Protein AF-0000000087538383 (afdb_homodimer)

Sequence (252 aa):
MSNVLNESAENYLETILILSQKLPVVRSVDIANELGFKKSSVSVAMKNLREKEHIKVDEQGFIHLTPSGLEIANMIYERHTLLSSWLIHLGVPADVAAADACKMEHVISTESFEAIKRHVYENKEVMSNVLNESAENYLETILILSQKLPVVRSVDIANELGFKKSSVSVAMKNLREKEHIKVDEQGFIHLTPSGLEIANMIYERHTLLSSWLIHLGVPADVAAADACKMEHVISTESFEAIKRHVYENKEV

InterPro domains:
  IPR001367 Iron dependent repressor, metal binding and dimerisation domain [PF02742] (66-120)
  IPR022687 DTXR-type, HTH domain [PF01325] (5-58)
  IPR022687 DTXR-type, HTH domain [PS50944] (1-66)
  IPR022689 Iron dependent repressor [SM00529] (27-126)
  IPR036388 Winged helix-like DNA-binding domain superfamily [G3DSA:1.10.10.10] (5-70)
  IPR036390 Winged helix DNA-binding domain superfamily [SSF46785] (5-65)
  IPR036421 Iron dependent repressor, metal binding and dimerisation domain superfamily [G3DSA:1.10.60.10] (71-125)
  IPR036421 Iron dependent repressor, metal binding and dimerisation domain superfamily [SSF47979] (66-120)
  IPR050536 MntR/IdeR Metal-Dependent Regulators [PTHR33238] (1-122)

Structure (mmCIF, N/CA/C/O backbone):
data_AF-0000000087538383-model_v1
#
loop_
_entity.id
_entity.type
_entity.pdbx_description
1 polymer 'Metal-dependent transcriptional regulator'
#
loop_
_atom_site.group_PDB
_atom_site.id
_atom_site.type_symbol
_atom_site.label_atom_id
_atom_site.label_alt_id
_atom_site.label_comp_id
_atom_site.label_asym_id
_atom_site.label_entity_id
_atom_site.label_seq_id
_atom_site.pdbx_PDB_ins_code
_atom_site.Cartn_x
_atom_site.Cartn_y
_atom_site.Cartn_z
_atom_site.occupancy
_atom_site.B_iso_or_equiv
_atom_site.auth_seq_id
_atom_site.auth_comp_id
_atom_site.auth_asym_id
_atom_site.auth_atom_id
_atom_site.pdbx_PDB_model_num
ATOM 1 N N . MET A 1 1 ? -7.355 -0.243 23.297 1 24.83 1 MET A N 1
ATOM 2 C CA . MET A 1 1 ? -7.262 -0.933 22.016 1 24.83 1 MET A CA 1
ATOM 3 C C . MET A 1 1 ? -6.688 -0.014 20.953 1 24.83 1 MET A C 1
ATOM 5 O O . MET A 1 1 ? -7.23 1.059 20.688 1 24.83 1 MET A O 1
ATOM 9 N N . SER A 1 2 ? -5.41 0.139 20.859 1 34.47 2 SER A N 1
ATOM 10 C CA . SER A 1 2 ? -4.695 1.106 20.031 1 34.47 2 SER A CA 1
ATOM 11 C C . SER A 1 2 ? -5.301 1.203 18.641 1 34.47 2 SER A C 1
ATOM 13 O O . SER A 1 2 ? -5.301 0.225 17.891 1 34.47 2 SER A O 1
ATOM 15 N N . ASN A 1 3 ? -6.477 1.818 18.469 1 43.03 3 ASN A N 1
ATOM 16 C CA . ASN A 1 3 ? -7.375 1.912 17.328 1 43.03 3 ASN A CA 1
ATOM 17 C C . ASN A 1 3 ? -6.629 2.334 16.062 1 43.03 3 ASN A C 1
ATOM 19 O O . ASN A 1 3 ? -6.176 3.475 15.953 1 43.03 3 ASN A O 1
ATOM 23 N N . VAL A 1 4 ? -5.883 1.41 15.484 1 55.94 4 VAL A N 1
ATOM 24 C CA . VAL A 1 4 ? -5.105 1.64 14.266 1 55.94 4 VAL A CA 1
ATOM 25 C C . VAL A 1 4 ? -5.984 2.299 13.211 1 55.94 4 VAL A C 1
ATOM 27 O O . VAL A 1 4 ? -7.07 1.804 12.898 1 55.94 4 VAL A O 1
ATOM 30 N N . LEU A 1 5 ? -5.781 3.592 13.031 1 73.06 5 LEU A N 1
ATOM 31 C CA . LEU A 1 5 ? -6.484 4.363 12.016 1 73.06 5 LEU A CA 1
ATOM 32 C C . LEU A 1 5 ? -6.305 3.732 10.641 1 73.06 5 LEU A C 1
ATOM 34 O O . LEU A 1 5 ? -5.234 3.205 10.328 1 73.06 5 LEU A O 1
ATOM 38 N N . ASN A 1 6 ? -7.395 3.676 9.969 1 83.88 6 ASN A N 1
ATOM 39 C CA . ASN A 1 6 ? -7.309 3.182 8.602 1 83.88 6 ASN A CA 1
ATOM 40 C C . ASN A 1 6 ? -6.57 4.164 7.695 1 83.88 6 ASN A C 1
ATOM 42 O O . ASN A 1 6 ? -6.301 5.297 8.094 1 83.88 6 ASN A O 1
ATOM 46 N N . GLU A 1 7 ? -6.258 3.686 6.574 1 90.88 7 GLU A N 1
ATOM 47 C CA . GLU A 1 7 ? -5.457 4.43 5.602 1 90.88 7 GLU A CA 1
ATOM 48 C C . GLU A 1 7 ? -6.113 5.762 5.258 1 90.88 7 GLU A C 1
ATOM 50 O O . GLU A 1 7 ? -5.43 6.785 5.156 1 90.88 7 GLU A O 1
ATOM 55 N N . SER A 1 8 ? -7.418 5.734 5.164 1 92.81 8 SER A N 1
ATOM 56 C CA . SER A 1 8 ? -8.141 6.949 4.801 1 92.81 8 SER A CA 1
ATOM 57 C C . SER A 1 8 ? -8.039 8.008 5.895 1 92.81 8 SER A C 1
ATOM 59 O O . SER A 1 8 ? -7.781 9.18 5.613 1 92.81 8 SER A O 1
ATOM 61 N N . ALA A 1 9 ? -8.258 7.605 7.113 1 95.75 9 ALA A N 1
ATOM 62 C CA . ALA A 1 9 ? -8.156 8.516 8.25 1 95.75 9 ALA A CA 1
ATOM 63 C C . ALA A 1 9 ? -6.762 9.133 8.336 1 95.75 9 ALA A C 1
ATOM 65 O O . ALA A 1 9 ? -6.617 10.328 8.578 1 95.75 9 ALA A O 1
ATOM 66 N N . GLU A 1 10 ? -5.789 8.273 8.109 1 96.38 10 GLU A N 1
ATOM 67 C CA . GLU A 1 10 ? -4.406 8.75 8.109 1 96.38 10 GLU A CA 1
ATOM 68 C C . GLU A 1 10 ? -4.18 9.789 7.023 1 96.38 10 GLU A C 1
ATOM 70 O O . GLU A 1 10 ? -3.504 10.797 7.25 1 96.38 10 GLU A O 1
ATOM 75 N N . ASN A 1 11 ? -4.734 9.547 5.91 1 95.69 11 ASN A N 1
ATOM 76 C CA . ASN A 1 11 ? -4.586 10.469 4.793 1 95.69 11 ASN A CA 1
ATOM 77 C C . ASN A 1 11 ? -5.219 11.828 5.094 1 95.69 11 ASN A C 1
ATOM 79 O O . ASN A 1 11 ? -4.664 12.867 4.742 1 95.69 11 ASN A O 1
ATOM 83 N N . TYR A 1 12 ? -6.355 11.812 5.73 1 97.69 12 TYR A N 1
ATOM 84 C CA . TYR A 1 12 ? -7.016 13.055 6.109 1 97.69 12 TYR A CA 1
ATOM 85 C C . TYR A 1 12 ? -6.172 13.844 7.102 1 97.69 12 TYR A C 1
ATOM 87 O O . TYR A 1 12 ? -6.004 15.062 6.961 1 97.69 12 TYR A O 1
ATOM 95 N N . LEU A 1 13 ? -5.691 13.188 8.086 1 98.31 13 LEU A N 1
ATOM 96 C CA . LEU A 1 13 ? -4.883 13.859 9.094 1 98.31 13 LEU A CA 1
ATOM 97 C C . LEU A 1 13 ? -3.617 14.445 8.484 1 98.31 13 LEU A C 1
ATOM 99 O O . LEU A 1 13 ? -3.234 15.57 8.797 1 98.31 13 LEU A O 1
ATOM 103 N N . GLU A 1 14 ? -3.031 13.664 7.656 1 97.94 14 GLU A N 1
ATOM 104 C CA . GLU A 1 14 ? -1.851 14.156 6.945 1 97.94 14 GLU A CA 1
ATOM 105 C C . GLU A 1 14 ? -2.178 15.398 6.121 1 97.94 14 GLU A C 1
ATOM 107 O O . GLU A 1 14 ? -1.404 16.359 6.098 1 97.94 14 GLU A O 1
ATOM 112 N N . THR A 1 15 ? -3.309 15.383 5.434 1 97.94 15 THR A N 1
ATOM 113 C CA . THR A 1 15 ? -3.736 16.5 4.594 1 97.94 15 THR A CA 1
ATOM 114 C C . THR A 1 15 ? -3.988 17.75 5.434 1 97.94 15 THR A C 1
ATOM 116 O O . THR A 1 15 ? -3.602 18.844 5.047 1 97.94 15 THR A O 1
ATOM 119 N N . ILE A 1 16 ? -4.621 17.547 6.516 1 98.5 16 ILE A N 1
ATOM 120 C CA . ILE A 1 16 ? -4.887 18.672 7.414 1 98.5 16 ILE A CA 1
ATOM 121 C C . ILE A 1 16 ? -3.568 19.281 7.875 1 98.5 16 ILE A C 1
ATOM 123 O O . ILE A 1 16 ? -3.426 20.516 7.906 1 98.5 16 ILE A O 1
ATOM 127 N N . LEU A 1 17 ? -2.578 18.469 8.227 1 98.5 17 LEU A N 1
ATOM 128 C CA . LEU A 1 17 ? -1.26 18.938 8.625 1 98.5 17 LEU A CA 1
ATOM 129 C C . LEU A 1 17 ? -0.619 19.766 7.516 1 98.5 17 LEU A C 1
ATOM 131 O O . LEU A 1 17 ? -0.138 20.875 7.758 1 98.5 17 LEU A O 1
ATOM 135 N N . ILE A 1 18 ? -0.638 19.25 6.324 1 97.56 18 ILE A N 1
ATOM 136 C CA . ILE A 1 18 ? -0.02 19.906 5.18 1 97.56 18 ILE A CA 1
ATOM 137 C C . ILE A 1 18 ? -0.701 21.25 4.934 1 97.56 18 ILE A C 1
ATOM 139 O O . ILE A 1 18 ? -0.031 22.266 4.766 1 97.56 18 ILE A O 1
ATOM 143 N N . LEU A 1 19 ? -2.018 21.297 4.93 1 98.25 19 LEU A N 1
ATOM 144 C CA . LEU A 1 19 ? -2.789 22.5 4.684 1 98.25 19 LEU A CA 1
ATOM 145 C C . LEU A 1 19 ? -2.561 23.531 5.793 1 98.25 19 LEU A C 1
ATOM 147 O O . LEU A 1 19 ? -2.525 24.734 5.535 1 98.25 19 LEU A O 1
ATOM 151 N N . SER A 1 20 ? -2.414 23.031 6.992 1 98.06 20 SER A N 1
ATOM 152 C CA . SER A 1 20 ? -2.211 23.922 8.133 1 98.06 20 SER A CA 1
ATOM 153 C C . SER A 1 20 ? -0.883 24.656 8.023 1 98.06 20 SER A C 1
ATOM 155 O O . SER A 1 20 ? -0.69 25.688 8.656 1 98.06 20 SER A O 1
ATOM 157 N N . GLN A 1 21 ? -0.014 24.109 7.234 1 96.62 21 GLN A N 1
ATOM 158 C CA . GLN A 1 21 ? 1.283 24.734 7.027 1 96.62 21 GLN A CA 1
ATOM 159 C C . GLN A 1 21 ? 1.215 25.781 5.91 1 96.62 21 GLN A C 1
ATOM 161 O O . GLN A 1 21 ? 2.076 26.656 5.816 1 96.62 21 GLN A O 1
ATOM 166 N N . LYS A 1 22 ? 0.217 25.703 5.121 1 96.56 22 LYS A N 1
ATOM 167 C CA . LYS A 1 22 ? 0.106 26.562 3.941 1 96.56 22 LYS A CA 1
ATOM 168 C C . LYS A 1 22 ? -0.969 27.625 4.133 1 96.56 22 LYS A C 1
ATOM 170 O O . LYS A 1 22 ? -0.933 28.688 3.488 1 96.56 22 LYS A O 1
ATOM 175 N N . LEU A 1 23 ? -1.949 27.359 4.961 1 97.44 23 LEU A N 1
ATOM 176 C CA . LEU A 1 23 ? -3.107 28.219 5.152 1 97.44 23 LEU A CA 1
ATOM 177 C C . LEU A 1 23 ? -3.217 28.672 6.602 1 97.44 23 LEU A C 1
ATOM 179 O O . LEU A 1 23 ? -2.846 27.938 7.516 1 97.44 23 LEU A O 1
ATOM 183 N N . PRO A 1 24 ? -3.725 29.859 6.785 1 97.06 24 PRO A N 1
ATOM 184 C CA . PRO A 1 24 ? -3.93 30.297 8.164 1 97.06 24 PRO A CA 1
ATOM 185 C C . PRO A 1 24 ? -5.012 29.5 8.891 1 97.06 24 PRO A C 1
ATOM 187 O O . PRO A 1 24 ? -4.98 29.375 10.117 1 97.06 24 PRO A O 1
ATOM 190 N N . VAL A 1 25 ? -5.961 29.031 8.102 1 97.31 25 VAL A N 1
ATOM 191 C CA . VAL A 1 25 ? -7.023 28.203 8.641 1 97.31 25 VAL A CA 1
ATOM 192 C C . VAL A 1 25 ? -7.344 27.062 7.668 1 97.31 25 VAL A C 1
ATOM 194 O O . VAL A 1 25 ? -7.109 27.203 6.461 1 97.31 25 VAL A O 1
ATOM 197 N N . VAL A 1 26 ? -7.789 25.953 8.289 1 98.56 26 VAL A N 1
ATOM 198 C CA . VAL A 1 26 ?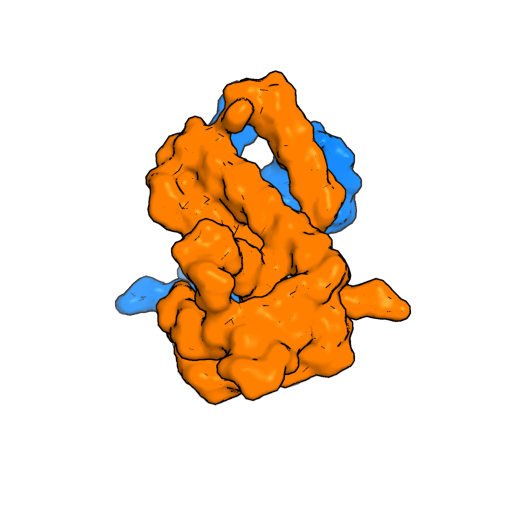 -8.156 24.812 7.461 1 98.56 26 VAL A CA 1
ATOM 199 C C . VAL A 1 26 ? -9.656 24.547 7.578 1 98.56 26 VAL A C 1
ATOM 201 O O . VAL A 1 26 ? -10.188 24.422 8.688 1 98.56 26 VAL A O 1
ATOM 204 N N . ARG A 1 27 ? -10.328 24.516 6.445 1 97.19 27 ARG A N 1
ATOM 205 C CA . ARG A 1 27 ? -11.758 24.219 6.383 1 97.19 27 ARG A CA 1
ATOM 206 C C . ARG A 1 27 ? -12.008 22.922 5.621 1 97.19 27 ARG A C 1
ATOM 208 O O . ARG A 1 27 ? -11.133 22.438 4.895 1 97.19 27 ARG A O 1
ATOM 215 N N . SER A 1 28 ? -13.18 22.359 5.793 1 97.25 28 SER A N 1
ATOM 216 C CA . SER A 1 28 ? -13.555 21.125 5.098 1 97.25 28 SER A CA 1
ATOM 217 C C . SER A 1 28 ? -13.398 21.281 3.588 1 97.25 28 SER A C 1
ATOM 219 O O . SER A 1 28 ? -12.977 20.344 2.908 1 97.25 28 SER A O 1
ATOM 221 N N . VAL A 1 29 ? -13.727 22.438 3.098 1 96.94 29 VAL A N 1
ATOM 222 C CA . VAL A 1 29 ? -13.664 22.688 1.661 1 96.94 29 VAL A CA 1
ATOM 223 C C . VAL A 1 29 ? -12.211 22.625 1.19 1 96.94 29 VAL A C 1
ATOM 225 O O . VAL A 1 29 ? -11.938 22.203 0.064 1 96.94 29 VAL A O 1
ATOM 228 N N . ASP A 1 30 ? -11.297 23.156 1.974 1 98 30 ASP A N 1
ATOM 229 C CA . ASP A 1 30 ? -9.883 23.078 1.642 1 98 30 ASP A CA 1
ATOM 230 C C . ASP A 1 30 ? -9.414 21.625 1.519 1 98 30 ASP A C 1
ATOM 232 O O . ASP A 1 30 ? -8.656 21.297 0.611 1 98 30 ASP A O 1
ATOM 236 N N . ILE A 1 31 ? -9.867 20.797 2.432 1 98.12 31 ILE A N 1
ATOM 237 C CA . ILE A 1 31 ? -9.516 19.391 2.457 1 98.12 31 ILE A CA 1
ATOM 238 C C . ILE A 1 31 ? -10.086 18.688 1.228 1 98.12 31 ILE A C 1
ATOM 240 O O . ILE A 1 31 ? -9.383 17.922 0.553 1 98.12 31 ILE A O 1
ATOM 244 N N . ALA A 1 32 ? -11.352 18.953 0.927 1 97.62 32 ALA A N 1
ATOM 245 C CA . ALA A 1 32 ? -12.016 18.359 -0.233 1 97.62 32 ALA A CA 1
ATOM 246 C C . ALA A 1 32 ? -11.266 18.703 -1.521 1 97.62 32 ALA A C 1
ATOM 248 O O . ALA A 1 32 ? -11.023 17.812 -2.35 1 97.62 32 ALA A O 1
ATOM 249 N N . ASN A 1 33 ? -10.852 19.953 -1.658 1 97.19 33 ASN A N 1
ATOM 250 C CA . ASN A 1 33 ? -10.125 20.406 -2.84 1 97.19 33 ASN A CA 1
ATOM 251 C C . ASN A 1 33 ? -8.758 19.734 -2.947 1 97.19 33 ASN A C 1
ATOM 253 O O . ASN A 1 33 ? -8.352 19.312 -4.031 1 97.19 33 ASN A O 1
ATOM 257 N N . GLU A 1 34 ? -8.094 19.641 -1.863 1 95.88 34 GLU A N 1
ATOM 258 C CA . GLU A 1 34 ? -6.742 19.078 -1.848 1 95.88 34 GLU A CA 1
ATOM 259 C C . GLU A 1 34 ? -6.762 17.594 -2.227 1 95.88 34 GLU A C 1
ATOM 261 O O . GLU A 1 34 ? -5.895 17.141 -2.971 1 95.88 34 GLU A O 1
ATOM 266 N N . LEU A 1 35 ? -7.723 16.891 -1.707 1 95 35 LEU A N 1
ATOM 267 C CA . LEU A 1 35 ? -7.777 15.445 -1.908 1 95 35 LEU A CA 1
ATOM 268 C C . LEU A 1 35 ? -8.57 15.102 -3.166 1 95 35 LEU A C 1
ATOM 270 O O . LEU A 1 35 ? -8.484 13.977 -3.668 1 95 35 LEU A O 1
ATOM 274 N N . GLY A 1 36 ? -9.328 15.984 -3.648 1 96 36 GLY A N 1
ATOM 275 C CA . GLY A 1 36 ? -10.219 15.727 -4.773 1 96 36 GLY A CA 1
ATOM 276 C C . GLY A 1 36 ? -11.414 14.875 -4.406 1 96 36 GLY A C 1
ATOM 277 O O . GLY A 1 36 ? -11.867 14.047 -5.199 1 96 36 GLY A O 1
ATOM 278 N N . PHE A 1 37 ? -11.828 14.961 -3.164 1 96 37 PHE A N 1
ATOM 279 C CA . PHE A 1 37 ? -12.977 14.203 -2.67 1 96 37 PHE A CA 1
ATOM 280 C C . PHE A 1 37 ? -14.227 15.07 -2.639 1 96 37 PHE A C 1
ATOM 282 O O . PHE A 1 37 ? -14.141 16.297 -2.65 1 96 37 PHE A O 1
ATOM 289 N N . LYS A 1 38 ? -15.359 14.375 -2.553 1 95.81 38 LYS A N 1
ATOM 290 C CA . LYS A 1 38 ? -16.641 15.07 -2.396 1 95.81 38 LYS A CA 1
ATOM 291 C C . LYS A 1 38 ? -16.781 15.633 -0.983 1 95.81 38 LYS A C 1
ATOM 293 O O . LYS A 1 38 ? -16.328 15.008 -0.016 1 95.81 38 LYS A O 1
ATOM 298 N N . LYS A 1 39 ? -17.484 16.734 -0.928 1 95.12 39 LYS A N 1
ATOM 299 C CA . LYS A 1 39 ? -17.703 17.406 0.357 1 95.12 39 LYS A CA 1
ATOM 300 C C . LYS A 1 39 ? -18.422 16.469 1.338 1 95.12 39 LYS A C 1
ATOM 302 O O . LYS A 1 39 ? -18.125 16.484 2.537 1 95.12 39 LYS A O 1
ATOM 307 N N . SER A 1 40 ? -19.281 15.695 0.807 1 96.56 40 SER A N 1
ATOM 308 C CA . SER A 1 40 ? -20.016 14.773 1.662 1 96.56 40 SER A CA 1
ATOM 309 C C . SER A 1 40 ? -19.094 13.742 2.301 1 96.56 40 SER A C 1
ATOM 311 O O . SER A 1 40 ? -19.234 13.422 3.484 1 96.56 40 SER A O 1
ATOM 313 N N . SER A 1 41 ? -18.141 13.219 1.531 1 95.56 41 SER A N 1
ATOM 314 C CA . SER A 1 41 ? -17.172 12.242 2.041 1 95.56 41 SER A CA 1
ATOM 315 C C . SER A 1 41 ? -16.266 12.867 3.104 1 95.56 41 SER A C 1
ATOM 317 O O . SER A 1 41 ? -16 12.242 4.133 1 95.56 41 SER A O 1
ATOM 319 N N . VAL A 1 42 ? -15.891 14.047 2.812 1 97.19 42 VAL A N 1
ATOM 320 C CA . VAL A 1 42 ? -15.016 14.742 3.75 1 97.19 42 VAL A CA 1
ATOM 321 C C . VAL A 1 42 ? -15.773 15.023 5.047 1 97.19 42 VAL A C 1
ATOM 323 O O . VAL A 1 42 ? -15.227 14.859 6.141 1 97.19 42 VAL A O 1
ATOM 326 N N . SER A 1 43 ? -17.031 15.438 4.934 1 96.31 43 SER A N 1
ATOM 327 C CA . SER A 1 43 ? -17.844 15.719 6.117 1 96.31 43 SER A CA 1
ATOM 328 C C . SER A 1 43 ? -17.953 14.5 7.02 1 96.31 43 SER A C 1
ATOM 330 O O . SER A 1 43 ? -17.828 14.609 8.242 1 96.31 43 SER A O 1
ATOM 332 N N . VAL A 1 44 ? -18.219 13.398 6.461 1 96.81 44 VAL A N 1
ATOM 333 C CA . VAL A 1 44 ? -18.328 12.148 7.211 1 96.81 44 VAL A CA 1
ATOM 334 C C . VAL A 1 44 ? -17 11.828 7.887 1 96.81 44 VAL A C 1
ATOM 336 O O . VAL A 1 44 ? -16.969 11.445 9.055 1 96.81 44 VAL A O 1
ATOM 339 N N . ALA A 1 45 ? -15.969 12.023 7.152 1 97.19 45 ALA A N 1
ATOM 340 C CA . ALA A 1 45 ? -14.633 11.742 7.684 1 97.19 45 ALA A CA 1
ATOM 341 C C . ALA A 1 45 ? -14.297 12.68 8.836 1 97.19 45 ALA A C 1
ATOM 343 O O . ALA A 1 45 ? -13.727 12.258 9.844 1 97.19 45 ALA A O 1
ATOM 344 N N . MET A 1 46 ? -14.641 13.93 8.703 1 97.69 46 MET A N 1
ATOM 345 C CA . MET A 1 46 ? -14.383 14.898 9.766 1 97.69 46 MET A CA 1
ATOM 346 C C . MET A 1 46 ? -15.164 14.547 11.031 1 97.69 46 MET A C 1
ATOM 348 O O . MET A 1 46 ? -14.633 14.664 12.133 1 97.69 46 MET A O 1
ATOM 352 N N . LYS A 1 47 ? -16.344 14.141 10.812 1 97.25 47 LYS A N 1
ATOM 353 C CA . LYS A 1 47 ? -17.156 13.719 11.953 1 97.25 47 LYS A CA 1
ATOM 354 C C . LYS A 1 47 ? -16.5 12.555 12.688 1 97.25 47 LYS A C 1
ATOM 356 O O . LYS A 1 47 ? -16.406 12.562 13.914 1 97.25 47 LYS A O 1
ATOM 361 N N . ASN A 1 48 ? -16.078 11.602 11.977 1 97.5 48 ASN A N 1
ATOM 362 C CA . ASN A 1 48 ? -15.43 10.43 12.555 1 97.5 48 ASN A CA 1
ATOM 363 C C . ASN A 1 48 ? -14.148 10.797 13.297 1 97.5 48 ASN A C 1
ATOM 365 O O . ASN A 1 48 ? -13.906 10.312 14.406 1 97.5 48 ASN A O 1
ATOM 369 N N . LEU A 1 49 ? -13.352 11.617 12.68 1 98.06 49 LEU A N 1
ATOM 370 C CA . LEU A 1 49 ? -12.086 12.031 13.289 1 98.06 49 LEU A CA 1
ATOM 371 C C . LEU A 1 49 ? -12.336 12.844 14.555 1 98.06 49 LEU A C 1
ATOM 373 O O . LEU A 1 49 ? -11.57 12.75 15.516 1 98.06 49 LEU A O 1
ATOM 377 N N . ARG A 1 50 ? -13.367 13.648 14.5 1 97.75 50 ARG A N 1
ATOM 378 C CA . ARG A 1 50 ? -13.734 14.422 15.68 1 97.75 50 ARG A CA 1
ATOM 379 C C . ARG A 1 50 ? -14.195 13.508 16.812 1 97.75 50 ARG A C 1
ATOM 381 O O . ARG A 1 50 ? -13.812 13.711 17.969 1 97.75 50 ARG A O 1
ATOM 388 N N . GLU A 1 51 ? -14.984 12.5 16.5 1 97.19 51 GLU A N 1
ATOM 389 C CA . GLU A 1 51 ? -15.484 11.555 17.484 1 97.19 51 GLU A CA 1
ATOM 390 C C . GLU A 1 51 ? -14.344 10.758 18.125 1 97.19 51 GLU A C 1
ATOM 392 O O . GLU A 1 51 ? -14.406 10.406 19.297 1 97.19 51 GLU A O 1
ATOM 397 N N . LYS A 1 52 ? -13.328 10.57 17.359 1 97 52 LYS A N 1
ATOM 398 C CA . LYS A 1 52 ? -12.164 9.844 17.859 1 97 52 LYS A CA 1
ATOM 399 C C . LYS A 1 52 ? -11.156 10.781 18.516 1 97 52 LYS A C 1
ATOM 401 O O . LYS A 1 52 ? -10.078 10.359 18.922 1 97 52 LYS A O 1
ATOM 406 N N . GLU A 1 53 ? -11.469 12.047 18.469 1 97.81 53 GLU A N 1
ATOM 407 C CA . GLU A 1 53 ? -10.711 13.094 19.156 1 97.81 53 GLU A CA 1
ATOM 408 C C . GLU A 1 53 ? -9.352 13.305 18.5 1 97.81 53 GLU A C 1
ATOM 410 O O . GLU A 1 53 ? -8.367 13.594 19.188 1 97.81 53 GLU A O 1
ATOM 415 N N . HIS A 1 54 ? -9.289 13.094 17.172 1 98.44 54 HIS A N 1
ATOM 416 C CA . HIS A 1 54 ? -8.055 13.359 16.453 1 98.44 54 HIS A CA 1
ATOM 417 C C . HIS A 1 54 ? -8.055 14.758 15.844 1 98.44 54 HIS A C 1
ATOM 419 O O . HIS A 1 54 ? -7.004 15.258 15.438 1 98.44 54 HIS A O 1
ATOM 425 N N . ILE A 1 55 ? -9.266 15.328 15.805 1 98.69 55 ILE A N 1
ATOM 426 C CA . ILE A 1 55 ? -9.391 16.719 15.375 1 98.69 55 ILE A CA 1
ATOM 427 C C . ILE A 1 55 ? -10.43 17.422 16.234 1 98.69 55 ILE A C 1
ATOM 429 O O . ILE A 1 55 ? -11.203 16.781 16.953 1 98.69 55 ILE A O 1
ATOM 433 N N . LYS A 1 56 ? -10.375 18.719 16.234 1 98.44 56 LYS A N 1
ATOM 434 C CA . LYS A 1 56 ? -11.406 19.609 16.75 1 98.44 56 LYS A CA 1
ATOM 435 C C . LYS A 1 56 ? -11.883 20.578 15.68 1 98.44 56 LYS A C 1
ATOM 437 O O . LYS A 1 56 ? -11.094 20.984 14.82 1 98.44 56 LYS A O 1
ATOM 442 N N . VAL A 1 57 ? -13.109 20.859 15.758 1 97.62 57 VAL A N 1
ATOM 443 C CA . VAL A 1 57 ? -13.695 21.875 14.891 1 97.62 57 VAL A CA 1
ATOM 444 C C . VAL A 1 57 ? -14.258 23.016 15.734 1 97.62 57 VAL A C 1
ATOM 446 O O . VAL A 1 57 ? -15.102 22.797 16.609 1 97.62 57 VAL A O 1
ATOM 449 N N . ASP A 1 58 ? -13.773 24.188 15.508 1 96.69 58 ASP A N 1
ATOM 450 C CA . ASP A 1 58 ? -14.219 25.281 16.359 1 96.69 58 ASP A CA 1
ATOM 451 C C . ASP A 1 58 ? -15.531 25.875 15.852 1 96.69 58 ASP A C 1
ATOM 453 O O . ASP A 1 58 ? -16.141 25.344 14.922 1 96.69 58 ASP A O 1
ATOM 457 N N . GLU A 1 59 ? -15.977 26.938 16.5 1 96.44 59 GLU A N 1
ATOM 458 C CA . GLU A 1 59 ? -17.297 27.5 16.25 1 96.44 59 GLU A CA 1
ATOM 459 C C . GLU A 1 59 ? -17.375 28.078 14.844 1 96.44 59 GLU A C 1
ATOM 461 O O . GLU A 1 59 ? -18.469 28.188 14.281 1 96.44 59 GLU A O 1
ATOM 466 N N . GLN A 1 60 ? -16.234 28.375 14.25 1 96.94 60 GLN A N 1
ATOM 467 C CA . GLN A 1 60 ? -16.188 28.953 12.914 1 96.94 60 GLN A CA 1
ATOM 468 C C . GLN A 1 60 ? -16.047 27.875 11.852 1 96.94 60 GLN A C 1
ATOM 470 O O . GLN A 1 60 ? -16.047 28.172 10.648 1 96.94 60 GLN A O 1
ATOM 475 N N . GLY A 1 61 ? -15.859 26.688 12.266 1 96.06 61 GLY A N 1
ATOM 476 C CA . GLY A 1 61 ? -15.727 25.578 11.328 1 96.06 61 GLY A CA 1
ATOM 477 C C . GLY A 1 61 ? -14.289 25.281 10.961 1 96.06 61 GLY A C 1
ATOM 478 O O . GLY A 1 61 ? -14.023 24.516 10.031 1 96.06 61 GLY A O 1
ATOM 479 N N . PHE A 1 62 ? -13.438 25.922 11.664 1 98.06 62 PHE A N 1
ATOM 480 C CA . PHE A 1 62 ? -12.023 25.688 11.398 1 98.06 62 PHE A CA 1
ATOM 481 C C . PHE A 1 62 ? -11.578 24.359 12.031 1 98.06 62 PHE A C 1
ATOM 483 O O . PHE A 1 62 ? -11.977 24.047 13.148 1 98.06 62 PHE A O 1
ATOM 490 N N . ILE A 1 63 ? -10.805 23.641 11.281 1 98.62 63 ILE A N 1
ATOM 491 C CA . ILE A 1 63 ? -10.383 22.297 11.695 1 98.62 63 ILE A CA 1
ATOM 492 C C . ILE A 1 63 ? -8.953 22.359 12.242 1 98.62 63 ILE A C 1
ATOM 494 O O . ILE A 1 63 ? -8.062 22.922 11.609 1 98.62 63 ILE A O 1
ATOM 498 N N . HIS A 1 64 ? -8.789 21.766 13.414 1 98.38 64 HIS A N 1
ATOM 499 C CA . HIS A 1 64 ? -7.488 21.734 14.07 1 98.38 64 HIS A CA 1
ATOM 500 C C . HIS A 1 64 ? -7.121 20.297 14.469 1 98.38 64 HIS A C 1
ATOM 502 O O . HIS A 1 64 ? -7.98 19.531 14.906 1 98.38 64 HIS A O 1
ATOM 508 N N . LEU A 1 65 ? -5.848 20 14.289 1 98.62 65 LEU A N 1
ATOM 509 C CA . LEU A 1 65 ? -5.363 18.719 14.805 1 98.62 65 LEU A CA 1
ATOM 510 C C . LEU A 1 65 ? -5.215 18.766 16.328 1 98.62 65 LEU A C 1
ATOM 512 O O . LEU A 1 65 ? -4.707 19.75 16.875 1 98.62 65 LEU A O 1
ATOM 516 N N . THR A 1 66 ? -5.766 17.734 17 1 98.56 66 THR A N 1
ATOM 517 C CA . THR A 1 66 ? -5.438 17.547 18.406 1 98.56 66 THR A CA 1
ATOM 518 C C . THR A 1 66 ? -4.027 16.984 18.562 1 98.56 66 THR A C 1
ATOM 520 O O . THR A 1 66 ? -3.379 16.625 17.578 1 98.56 66 THR A O 1
ATOM 523 N N . PRO A 1 67 ? -3.537 16.922 19.797 1 98.31 67 PRO A N 1
ATOM 524 C CA . PRO A 1 67 ? -2.215 16.312 19.984 1 98.31 67 PRO A CA 1
ATOM 525 C C . PRO A 1 67 ? -2.129 14.906 19.422 1 98.31 67 PRO A C 1
ATOM 527 O O . PRO A 1 67 ? -1.133 14.547 18.781 1 98.31 67 PRO A O 1
ATOM 530 N N . SER A 1 68 ? -3.17 14.141 19.609 1 97.69 68 SER A N 1
ATOM 531 C CA . SER A 1 68 ? -3.18 12.781 19.062 1 97.69 68 SER A CA 1
ATOM 532 C C . SER A 1 68 ? -3.23 12.789 17.547 1 97.69 68 SER A C 1
ATOM 534 O O . SER A 1 68 ? -2.541 12.008 16.891 1 97.69 68 SER A O 1
ATOM 536 N N . GLY A 1 69 ? -4.047 13.695 16.922 1 98 69 GLY A N 1
ATOM 537 C CA . GLY A 1 69 ? -4.086 13.844 15.477 1 98 69 GLY A CA 1
ATOM 538 C C . GLY A 1 69 ? -2.762 14.297 14.891 1 98 69 GLY A C 1
ATOM 539 O O . GLY A 1 69 ? -2.355 13.82 13.828 1 98 69 GLY A O 1
ATOM 540 N N . LEU A 1 70 ? -2.164 15.172 15.625 1 98.12 70 LEU A N 1
ATOM 541 C CA . LEU A 1 70 ? -0.881 15.711 15.195 1 98.12 70 LEU A CA 1
ATOM 542 C C . LEU A 1 70 ? 0.193 14.633 15.188 1 98.12 70 LEU A C 1
ATOM 544 O O . LEU A 1 70 ? 1.022 14.578 14.281 1 98.12 70 LEU A O 1
ATOM 548 N N . GLU A 1 71 ? 0.18 13.859 16.156 1 97.5 71 GLU A N 1
ATOM 549 C CA . GLU A 1 71 ? 1.143 12.766 16.234 1 97.5 71 GLU A CA 1
ATOM 550 C C . GLU A 1 71 ? 1.025 11.828 15.039 1 97.5 71 GLU A C 1
ATOM 552 O O . GLU A 1 71 ? 2.029 11.492 14.406 1 97.5 71 GLU A O 1
ATOM 557 N N . ILE A 1 72 ? -0.145 11.43 14.719 1 96.94 72 ILE A N 1
ATOM 558 C CA . ILE A 1 72 ? -0.386 10.523 13.602 1 96.94 72 ILE A CA 1
ATOM 559 C C . ILE A 1 72 ? -0.035 11.219 12.289 1 96.94 72 ILE A C 1
ATOM 561 O O . ILE A 1 72 ? 0.644 10.641 11.438 1 96.94 72 ILE A O 1
ATOM 565 N N . ALA A 1 73 ? -0.479 12.43 12.133 1 97.94 73 ALA A N 1
ATOM 566 C CA . ALA A 1 73 ? -0.22 13.188 10.914 1 97.94 73 ALA A CA 1
ATOM 567 C C . ALA A 1 73 ? 1.278 13.344 10.672 1 97.94 73 ALA A C 1
ATOM 569 O O . ALA A 1 73 ? 1.755 13.172 9.547 1 97.94 73 ALA A O 1
ATOM 570 N N . ASN A 1 74 ? 2.021 13.656 11.75 1 97.75 74 ASN A N 1
ATOM 571 C CA . ASN A 1 74 ? 3.467 13.82 11.641 1 97.75 74 ASN A CA 1
ATOM 572 C C . ASN A 1 74 ? 4.152 12.516 11.242 1 97.75 74 ASN A C 1
ATOM 574 O O . ASN A 1 74 ? 5.098 12.516 10.453 1 97.75 74 ASN A O 1
ATOM 578 N N . MET A 1 75 ? 3.693 11.453 11.844 1 96.75 75 MET A N 1
ATOM 579 C CA . MET A 1 75 ? 4.254 10.141 11.523 1 96.75 75 MET A CA 1
ATOM 580 C C . MET A 1 75 ? 4.078 9.82 10.047 1 96.75 75 MET A C 1
ATOM 582 O O . MET A 1 75 ? 5.039 9.445 9.367 1 96.75 75 MET A O 1
ATOM 586 N N . ILE A 1 76 ? 2.906 10 9.555 1 97.44 76 ILE A N 1
ATOM 587 C CA . ILE A 1 76 ? 2.617 9.68 8.156 1 97.44 76 ILE A CA 1
ATOM 588 C C . ILE A 1 76 ? 3.375 10.641 7.246 1 97.44 76 ILE A C 1
ATOM 590 O O . ILE A 1 76 ? 3.896 10.227 6.203 1 97.44 76 ILE A O 1
ATOM 594 N N . TYR A 1 77 ? 3.416 11.891 7.617 1 97.44 77 TYR A N 1
ATOM 595 C CA . TYR A 1 77 ? 4.113 12.891 6.82 1 97.44 77 TYR A CA 1
ATOM 596 C C . TYR A 1 77 ? 5.602 12.578 6.73 1 97.44 77 TYR A C 1
ATOM 598 O O . TYR A 1 77 ? 6.211 12.734 5.672 1 97.44 77 TYR A O 1
ATOM 606 N N . GLU A 1 78 ? 6.188 12.203 7.793 1 97.31 78 GLU A N 1
ATOM 607 C CA . GLU A 1 78 ? 7.59 11.805 7.793 1 97.31 78 GLU A CA 1
ATOM 608 C C . GLU A 1 78 ? 7.832 10.633 6.84 1 97.31 78 GLU A C 1
ATOM 610 O O . GLU A 1 78 ? 8.789 10.641 6.066 1 97.31 78 GLU A O 1
ATOM 615 N N . ARG A 1 79 ? 7.004 9.648 6.961 1 97.44 79 ARG A N 1
ATOM 616 C CA . ARG A 1 79 ? 7.113 8.484 6.086 1 97.44 79 ARG A CA 1
ATOM 617 C C . ARG A 1 79 ? 7.016 8.898 4.617 1 97.44 79 ARG A C 1
ATOM 619 O O . ARG A 1 79 ? 7.832 8.477 3.795 1 97.44 79 ARG A O 1
ATOM 626 N N . HIS A 1 80 ? 6.062 9.727 4.355 1 97.69 80 HIS A N 1
ATOM 627 C CA . HIS A 1 80 ? 5.836 10.203 2.994 1 97.69 80 HIS A CA 1
ATOM 628 C C . HIS A 1 80 ? 7.059 10.93 2.455 1 97.69 80 HIS A C 1
ATOM 630 O O . HIS A 1 80 ? 7.504 10.664 1.337 1 97.69 80 HIS A O 1
ATOM 636 N N . THR A 1 81 ? 7.566 11.82 3.254 1 97.31 81 THR A N 1
ATOM 637 C CA . THR A 1 81 ? 8.664 12.672 2.814 1 97.31 81 THR A CA 1
ATOM 638 C C . THR A 1 81 ? 9.938 11.852 2.633 1 97.31 81 THR A C 1
ATOM 640 O O . THR A 1 81 ? 10.656 12.023 1.644 1 97.31 81 THR A O 1
ATOM 643 N N . LEU A 1 82 ? 10.234 10.969 3.525 1 97.88 82 LEU A N 1
ATOM 644 C CA . LEU A 1 82 ? 11.438 10.156 3.424 1 97.88 82 LEU A CA 1
ATOM 645 C C . LEU A 1 82 ? 11.367 9.219 2.223 1 97.88 82 LEU A C 1
ATOM 647 O O . LEU A 1 82 ? 12.32 9.133 1.441 1 97.88 82 LEU A O 1
ATOM 651 N N . LEU A 1 83 ? 10.25 8.547 2.072 1 97.94 83 LEU A N 1
ATOM 652 C CA . LEU A 1 83 ? 10.102 7.586 0.983 1 97.94 83 LEU A CA 1
ATOM 653 C C . LEU A 1 83 ? 10.133 8.289 -0.37 1 97.94 83 LEU A C 1
ATOM 655 O O . LEU A 1 83 ? 10.758 7.793 -1.314 1 97.94 83 LEU A O 1
ATOM 659 N N . SER A 1 84 ? 9.469 9.453 -0.422 1 98.06 84 SER A N 1
ATOM 660 C CA . SER A 1 84 ? 9.492 10.227 -1.66 1 98.06 84 SER A CA 1
ATOM 661 C C . SER A 1 84 ? 10.906 10.656 -2.02 1 98.06 84 SER A C 1
ATOM 663 O O . SER A 1 84 ? 11.352 10.469 -3.154 1 98.06 84 SER A O 1
ATOM 665 N N . SER A 1 85 ? 11.57 11.219 -1.085 1 97.88 85 SER A N 1
ATOM 666 C CA . SER A 1 85 ? 12.938 11.688 -1.313 1 97.88 85 SER A CA 1
ATOM 667 C C . SER A 1 85 ? 13.859 10.531 -1.703 1 97.88 85 SER A C 1
ATOM 669 O O . SER A 1 85 ? 14.719 10.688 -2.566 1 97.88 85 SER A O 1
ATOM 671 N N . TRP A 1 86 ? 13.672 9.43 -1.099 1 97.75 86 TRP A N 1
ATOM 672 C CA . TRP A 1 86 ? 14.492 8.266 -1.389 1 97.75 86 TRP A CA 1
ATOM 673 C C . TRP A 1 86 ? 14.25 7.762 -2.809 1 97.75 86 TRP A C 1
ATOM 675 O O . TRP A 1 86 ? 15.195 7.473 -3.545 1 97.75 86 TRP A O 1
ATOM 685 N N . LEU A 1 87 ? 12.977 7.672 -3.172 1 98 87 LEU A N 1
ATOM 686 C CA . LEU A 1 87 ? 12.641 7.227 -4.52 1 98 87 LEU A CA 1
ATOM 687 C C . LEU A 1 87 ? 13.203 8.188 -5.566 1 98 87 LEU A C 1
ATOM 689 O O . LEU A 1 87 ? 13.672 7.758 -6.621 1 98 87 LEU A O 1
ATOM 693 N N . ILE A 1 88 ? 13.148 9.469 -5.266 1 98.06 88 ILE A N 1
ATOM 694 C CA . ILE A 1 88 ? 13.734 10.461 -6.16 1 98.06 88 ILE A CA 1
ATOM 695 C C . ILE A 1 88 ? 15.242 10.227 -6.266 1 98.06 88 ILE A C 1
ATOM 697 O O . ILE A 1 88 ? 15.805 10.258 -7.363 1 98.06 88 ILE A O 1
ATOM 701 N N . HIS A 1 89 ? 15.836 9.992 -5.18 1 97.31 89 HIS A N 1
ATOM 702 C CA . HIS A 1 89 ? 17.266 9.711 -5.148 1 97.31 89 HIS A CA 1
ATOM 703 C C . HIS A 1 89 ? 17.609 8.492 -6.004 1 97.31 89 HIS A C 1
ATOM 705 O O . HIS A 1 89 ? 18.672 8.445 -6.629 1 97.31 89 HIS A O 1
ATOM 711 N N . LEU A 1 90 ? 16.703 7.547 -6.039 1 96.88 90 LEU A N 1
ATOM 712 C CA . LEU A 1 90 ? 16.906 6.32 -6.801 1 96.88 90 LEU A CA 1
ATOM 713 C C . LEU A 1 90 ? 16.656 6.551 -8.289 1 96.88 90 LEU A C 1
ATOM 715 O O . LEU A 1 90 ? 16.844 5.645 -9.102 1 96.88 90 LEU A O 1
ATOM 719 N N . GLY A 1 91 ? 16.141 7.703 -8.609 1 97.31 91 GLY A N 1
ATOM 720 C CA . GLY A 1 91 ? 15.992 8.047 -10.008 1 97.31 91 GLY A CA 1
ATOM 721 C C . GLY A 1 91 ? 14.539 8.078 -10.461 1 97.31 91 GLY A C 1
ATOM 722 O O . GLY A 1 91 ? 14.258 8.195 -11.648 1 97.31 91 GLY A O 1
ATOM 723 N N . VAL A 1 92 ? 13.641 8 -9.57 1 98.31 92 VAL A N 1
ATOM 724 C CA . VAL A 1 92 ? 12.227 8.055 -9.891 1 98.31 92 VAL A CA 1
ATOM 725 C C . VAL A 1 92 ? 11.781 9.508 -10.062 1 98.31 92 VAL A C 1
ATOM 727 O O . VAL A 1 92 ? 12.148 10.367 -9.258 1 98.31 92 VAL A O 1
ATOM 730 N N . PRO A 1 93 ? 11.016 9.758 -11.117 1 98.38 93 PRO A N 1
ATOM 731 C CA . PRO A 1 93 ? 10.492 11.117 -11.258 1 98.38 93 PRO A CA 1
ATOM 732 C C . PRO A 1 93 ? 9.719 11.586 -10.023 1 98.38 93 PRO A C 1
ATOM 734 O O . PRO A 1 93 ? 8.984 10.797 -9.414 1 98.38 93 PRO A O 1
ATOM 737 N N . ALA A 1 94 ? 9.836 12.875 -9.719 1 97.75 94 ALA A N 1
ATOM 738 C CA . ALA A 1 94 ? 9.336 13.438 -8.469 1 97.75 94 ALA A CA 1
ATOM 739 C C . ALA A 1 94 ? 7.84 13.172 -8.312 1 97.75 94 ALA A C 1
ATOM 741 O O . ALA A 1 94 ? 7.375 12.828 -7.219 1 97.75 94 ALA A O 1
ATOM 742 N N . ASP A 1 95 ? 7.09 13.312 -9.391 1 97.38 95 ASP A N 1
ATOM 743 C CA . ASP A 1 95 ? 5.645 13.133 -9.312 1 97.38 95 ASP A CA 1
ATOM 744 C C . ASP A 1 95 ? 5.285 11.672 -9.047 1 97.38 95 ASP A C 1
ATOM 746 O O . ASP A 1 95 ? 4.418 11.383 -8.219 1 97.38 95 ASP A O 1
ATOM 750 N N . VAL A 1 96 ? 5.984 10.758 -9.68 1 97.56 96 VAL A N 1
ATOM 751 C CA . VAL A 1 96 ? 5.781 9.328 -9.484 1 97.56 96 VAL A CA 1
ATOM 752 C C . VAL A 1 96 ? 6.234 8.93 -8.078 1 97.56 96 VAL A C 1
ATOM 754 O O . VAL A 1 96 ? 5.543 8.18 -7.387 1 97.56 96 VAL A O 1
ATOM 757 N N . ALA A 1 97 ? 7.359 9.461 -7.68 1 97.88 97 ALA A N 1
ATOM 758 C CA . ALA A 1 97 ? 7.906 9.172 -6.359 1 97.88 97 ALA A CA 1
ATOM 759 C C . ALA A 1 97 ? 6.93 9.594 -5.258 1 97.88 97 ALA A C 1
ATOM 761 O O . ALA A 1 97 ? 6.676 8.828 -4.324 1 97.88 97 ALA A O 1
ATOM 762 N N . ALA A 1 98 ? 6.422 10.773 -5.398 1 96.25 98 ALA A N 1
ATOM 763 C CA . ALA A 1 98 ? 5.484 11.281 -4.402 1 96.25 98 ALA A CA 1
ATOM 764 C C . ALA A 1 98 ? 4.211 10.445 -4.367 1 96.25 98 ALA A C 1
ATOM 766 O O . ALA A 1 98 ? 3.697 10.133 -3.289 1 96.25 98 ALA A O 1
ATOM 767 N N . ALA A 1 99 ? 3.729 10.102 -5.508 1 95.69 99 ALA A N 1
ATOM 768 C CA . ALA A 1 99 ? 2.506 9.305 -5.59 1 95.69 99 ALA A CA 1
ATOM 769 C C . ALA A 1 99 ? 2.715 7.922 -4.988 1 95.69 99 ALA A C 1
ATOM 771 O O . ALA A 1 99 ? 1.862 7.426 -4.246 1 95.69 99 ALA A O 1
ATOM 772 N N . ASP A 1 100 ? 3.832 7.309 -5.309 1 97.06 100 ASP A N 1
ATOM 773 C CA . ASP A 1 100 ? 4.137 5.98 -4.785 1 97.06 100 ASP A CA 1
ATOM 774 C C . ASP A 1 100 ? 4.395 6.031 -3.281 1 97.06 100 ASP A C 1
ATOM 776 O O . ASP A 1 100 ? 3.965 5.145 -2.541 1 97.06 100 ASP A O 1
ATOM 780 N N . ALA A 1 101 ? 5.098 7.043 -2.838 1 97.38 101 ALA A N 1
ATOM 781 C CA . ALA A 1 101 ? 5.344 7.219 -1.408 1 97.38 101 ALA A CA 1
ATOM 782 C C . ALA A 1 101 ? 4.031 7.348 -0.64 1 97.38 101 ALA A C 1
ATOM 784 O O . ALA A 1 101 ? 3.891 6.805 0.458 1 97.38 101 ALA A O 1
ATOM 785 N N . CYS A 1 102 ? 3.121 8.062 -1.237 1 94.88 102 CYS A N 1
ATOM 786 C CA . CYS A 1 102 ? 1.818 8.25 -0.61 1 94.88 102 CYS A CA 1
ATOM 787 C C . CYS A 1 102 ? 1.1 6.918 -0.426 1 94.88 102 CYS A C 1
ATOM 789 O O . CYS A 1 102 ? 0.417 6.711 0.579 1 94.88 102 CYS A O 1
ATOM 791 N N . LYS A 1 103 ? 1.302 6.055 -1.312 1 93.94 103 LYS A N 1
ATOM 792 C CA . LYS A 1 103 ? 0.677 4.738 -1.216 1 93.94 103 LYS A CA 1
ATOM 793 C C . LYS A 1 103 ? 1.408 3.855 -0.208 1 93.94 103 LYS A C 1
ATOM 795 O O . LYS A 1 103 ? 0.781 3.068 0.506 1 93.94 103 LYS A O 1
ATOM 800 N N . MET A 1 104 ? 2.645 3.965 -0.101 1 95.81 104 MET A N 1
ATOM 801 C CA . MET A 1 104 ? 3.486 3.107 0.728 1 95.81 104 MET A CA 1
ATOM 802 C C . MET A 1 104 ? 3.383 3.502 2.197 1 95.81 104 MET A C 1
ATOM 804 O O . MET A 1 104 ? 3.428 2.643 3.08 1 95.81 104 MET A O 1
ATOM 808 N N . GLU A 1 105 ? 3.303 4.77 2.404 1 95.31 105 GLU A N 1
ATOM 809 C CA . GLU A 1 105 ? 3.486 5.301 3.752 1 95.31 105 GLU A CA 1
ATOM 810 C C . GLU A 1 105 ? 2.424 4.766 4.707 1 95.31 105 GLU A C 1
ATOM 812 O O . GLU A 1 105 ? 2.65 4.684 5.914 1 95.31 105 GLU A O 1
ATOM 817 N N . HIS A 1 106 ? 1.299 4.297 4.18 1 93.19 106 HIS A N 1
ATOM 818 C CA . HIS A 1 106 ? 0.203 3.838 5.027 1 93.19 106 HIS A CA 1
ATOM 819 C C . HIS A 1 106 ? 0.281 2.332 5.262 1 93.19 106 HIS A C 1
ATOM 821 O O . HIS A 1 106 ? -0.338 1.812 6.191 1 93.19 106 HIS A O 1
ATOM 827 N N . VAL A 1 107 ? 1.039 1.705 4.449 1 91.88 107 VAL A N 1
ATOM 828 C CA . VAL A 1 107 ? 0.889 0.253 4.465 1 91.88 107 VAL A CA 1
ATOM 829 C C . VAL A 1 107 ? 2.131 -0.388 5.082 1 91.88 107 VAL A C 1
ATOM 831 O O . VAL A 1 107 ? 2.1 -1.553 5.484 1 91.88 107 VAL A O 1
ATOM 834 N N . ILE A 1 108 ? 3.17 0.272 5.164 1 94.38 108 ILE A N 1
ATOM 835 C CA . ILE A 1 108 ? 4.406 -0.297 5.688 1 94.38 108 ILE A CA 1
ATOM 836 C C . ILE A 1 108 ? 4.426 -0.17 7.211 1 94.38 108 ILE A C 1
ATOM 838 O O . ILE A 1 108 ? 3.998 0.847 7.762 1 94.38 108 ILE A O 1
ATOM 842 N N . SER A 1 109 ? 4.867 -1.208 7.887 1 95.62 109 SER A N 1
ATOM 843 C CA . SER A 1 109 ? 4.957 -1.187 9.344 1 95.62 109 SER A CA 1
ATOM 844 C C . SER A 1 109 ? 6.031 -0.21 9.812 1 95.62 109 SER A C 1
ATOM 846 O O . SER A 1 109 ? 6.883 0.21 9.031 1 95.62 109 SER A O 1
ATOM 848 N N . THR A 1 110 ? 5.891 0.182 11.109 1 96 110 THR A N 1
ATOM 849 C CA . THR A 1 110 ? 6.91 1.021 11.727 1 96 110 THR A CA 1
ATOM 850 C C . THR A 1 110 ? 8.273 0.332 11.68 1 96 110 THR A C 1
ATOM 852 O O . THR A 1 110 ? 9.297 0.983 11.461 1 96 110 THR A O 1
ATOM 855 N N . GLU A 1 111 ? 8.281 -0.972 11.844 1 97.12 111 GLU A N 1
ATOM 856 C CA . GLU A 1 111 ? 9.516 -1.752 11.82 1 97.12 111 GLU A CA 1
ATOM 857 C C . GLU A 1 111 ? 10.219 -1.642 10.469 1 97.12 111 GLU A C 1
ATOM 859 O O . GLU A 1 111 ? 11.414 -1.357 10.406 1 97.12 111 GLU A O 1
ATOM 864 N N . SER A 1 112 ? 9.508 -1.854 9.445 1 97.75 112 SER A N 1
ATOM 865 C CA . SER A 1 112 ? 10.07 -1.761 8.102 1 97.75 112 SER A CA 1
ATOM 866 C C . SER A 1 112 ? 10.477 -0.33 7.773 1 97.75 112 SER A C 1
ATOM 868 O O . SER A 1 112 ? 11.531 -0.104 7.164 1 97.75 112 SER A O 1
ATOM 870 N N . PHE A 1 113 ? 9.664 0.632 8.18 1 98.06 113 PHE A N 1
ATOM 871 C CA . PHE A 1 113 ? 10 2.025 7.902 1 98.06 113 PHE A CA 1
ATOM 872 C C . PHE A 1 113 ? 11.312 2.412 8.57 1 98.06 113 PHE A C 1
ATOM 874 O O . PHE A 1 113 ? 12.164 3.045 7.945 1 98.06 113 PHE A O 1
ATOM 881 N N . GLU A 1 114 ? 11.43 2.031 9.82 1 97.88 114 GLU A N 1
ATOM 882 C CA . GLU A 1 114 ? 12.648 2.383 10.539 1 97.88 114 GLU A CA 1
ATOM 883 C C . GLU A 1 114 ? 13.875 1.721 9.914 1 97.88 114 GLU A C 1
ATOM 885 O O . GLU A 1 114 ? 14.961 2.307 9.891 1 97.88 114 GLU A O 1
ATOM 890 N N . ALA A 1 115 ? 13.742 0.517 9.43 1 97.5 115 ALA A N 1
ATOM 891 C CA . ALA A 1 115 ? 14.836 -0.171 8.742 1 97.5 115 ALA A CA 1
ATOM 892 C C . ALA A 1 115 ? 15.227 0.562 7.465 1 97.5 115 ALA A C 1
ATOM 894 O O . ALA A 1 115 ? 16.422 0.749 7.191 1 97.5 115 ALA A O 1
ATOM 895 N N . ILE A 1 116 ? 14.25 0.988 6.695 1 96.88 116 ILE A N 1
ATOM 896 C CA . ILE A 1 116 ? 14.5 1.732 5.465 1 96.88 116 ILE A CA 1
ATOM 897 C C . ILE A 1 116 ? 15.156 3.07 5.797 1 96.88 116 ILE A C 1
ATOM 899 O O . ILE A 1 116 ? 16.125 3.471 5.152 1 96.88 116 ILE A O 1
ATOM 903 N N . LYS A 1 117 ? 14.594 3.775 6.777 1 97.25 117 LYS A N 1
ATOM 904 C CA . LYS A 1 117 ? 15.125 5.062 7.215 1 97.25 117 LYS A CA 1
ATOM 905 C C . LYS A 1 117 ? 16.594 4.953 7.586 1 97.25 117 LYS A C 1
ATOM 907 O O . LYS A 1 117 ? 17.422 5.766 7.152 1 97.25 117 LYS A O 1
ATOM 912 N N . ARG A 1 118 ? 16.891 3.953 8.32 1 96.81 118 ARG A N 1
ATOM 913 C CA . ARG A 1 118 ? 18.281 3.723 8.703 1 96.81 118 ARG A CA 1
ATOM 914 C C . ARG A 1 118 ? 19.156 3.475 7.48 1 96.81 118 ARG A C 1
ATOM 916 O O . ARG A 1 118 ? 20.25 4.012 7.383 1 96.81 118 ARG A O 1
ATOM 923 N N . HIS A 1 119 ? 18.688 2.611 6.656 1 95.62 119 HIS A N 1
ATOM 924 C CA . HIS A 1 119 ? 19.406 2.277 5.438 1 95.62 119 HIS A CA 1
ATOM 925 C C . HIS A 1 119 ? 19.672 3.518 4.59 1 95.62 119 HIS A C 1
ATOM 927 O O . HIS A 1 119 ? 20.781 3.719 4.098 1 95.62 119 HIS A O 1
ATOM 933 N N . VAL A 1 120 ? 18.688 4.359 4.41 1 94.44 120 VAL A N 1
ATOM 934 C CA . VAL A 1 120 ? 18.75 5.566 3.594 1 94.44 120 VAL A CA 1
ATOM 935 C C . VAL A 1 120 ? 19.734 6.555 4.215 1 94.44 120 VAL A C 1
ATOM 937 O O . VAL A 1 120 ? 20.547 7.164 3.506 1 94.44 120 VAL A O 1
ATOM 940 N N . TYR A 1 121 ? 19.641 6.656 5.488 1 93.88 121 TYR A N 1
ATOM 941 C CA . TYR A 1 121 ? 20.5 7.605 6.172 1 93.88 121 TYR A CA 1
ATOM 942 C C . TYR A 1 121 ? 21.938 7.102 6.199 1 93.88 121 TYR A C 1
ATOM 944 O O . TYR A 1 121 ? 22.891 7.883 6.027 1 93.88 121 TYR A O 1
ATOM 952 N N . GLU A 1 122 ? 22.172 5.863 6.324 1 90.56 122 GLU A N 1
ATOM 953 C CA . GLU A 1 122 ? 23.5 5.289 6.367 1 90.56 122 GLU A CA 1
ATOM 954 C C . GLU A 1 122 ? 24.188 5.395 5.012 1 90.56 122 GLU A C 1
ATOM 956 O O . GLU A 1 122 ? 25.422 5.527 4.938 1 90.56 122 GLU A O 1
ATOM 961 N N . ASN A 1 123 ? 23.375 5.254 4.031 1 88.62 123 ASN A N 1
ATOM 962 C CA . ASN A 1 123 ? 23.953 5.32 2.688 1 88.62 123 ASN A CA 1
ATOM 963 C C . ASN A 1 123 ? 23.906 6.742 2.133 1 88.62 123 ASN A C 1
ATOM 965 O O . ASN A 1 123 ? 24.25 6.973 0.974 1 88.62 123 ASN A O 1
ATOM 969 N N . LYS A 1 124 ? 23.531 7.785 2.949 1 86.56 124 LYS A N 1
ATOM 970 C CA . LYS A 1 124 ? 23.484 9.203 2.605 1 86.56 124 LYS A CA 1
ATOM 971 C C . LYS A 1 124 ? 22.656 9.43 1.338 1 86.56 124 LYS A C 1
ATOM 973 O O . LYS A 1 124 ? 23.109 10.125 0.419 1 86.56 124 LYS A O 1
ATOM 978 N N . GLU A 1 125 ? 21.531 8.703 1.426 1 83.94 125 GLU A N 1
ATOM 979 C CA . GLU A 1 125 ? 20.719 8.734 0.217 1 83.94 125 GLU A CA 1
ATOM 980 C C . GLU A 1 125 ? 19.625 9.781 0.326 1 83.94 125 GLU A C 1
ATOM 982 O O . GLU A 1 125 ? 18.797 9.922 -0.582 1 83.94 125 GLU A O 1
ATOM 987 N N . VAL A 1 126 ? 19.578 10.484 1.438 1 81.38 126 VAL A N 1
ATOM 988 C CA . VAL A 1 126 ? 18.719 11.648 1.593 1 81.38 126 VAL A CA 1
ATOM 989 C C . VAL A 1 126 ? 19.422 12.711 2.438 1 81.38 126 VAL A C 1
ATOM 991 O O . VAL A 1 126 ? 20.344 12.391 3.195 1 81.38 126 VAL A O 1
ATOM 994 N N . MET B 1 1 ? -8.07 -0.686 -23.203 1 25.47 1 MET B N 1
ATOM 995 C CA . MET B 1 1 ? -8 0.009 -21.922 1 25.47 1 MET B CA 1
ATOM 996 C C . MET B 1 1 ? -7.273 -0.84 -20.875 1 25.47 1 MET B C 1
ATOM 998 O O . MET B 1 1 ? -7.684 -1.968 -20.594 1 25.47 1 MET B O 1
ATOM 1002 N N . SER B 1 2 ? -5.988 -0.855 -20.859 1 34.5 2 SER B N 1
ATOM 1003 C CA . SER B 1 2 ? -5.121 -1.729 -20.078 1 34.5 2 SER B CA 1
ATOM 1004 C C . SER B 1 2 ? -5.645 -1.898 -18.656 1 34.5 2 SER B C 1
ATOM 1006 O O . SER B 1 2 ? -5.734 -0.928 -17.906 1 34.5 2 SER B O 1
ATOM 1008 N N . ASN B 1 3 ? -6.75 -2.646 -18.422 1 43.28 3 ASN B N 1
ATOM 1009 C CA . ASN B 1 3 ? -7.59 -2.834 -17.25 1 43.28 3 ASN B CA 1
ATOM 1010 C C . ASN B 1 3 ? -6.762 -3.166 -16.016 1 43.28 3 ASN B C 1
ATOM 1012 O O . ASN B 1 3 ? -6.184 -4.25 -15.922 1 43.28 3 ASN B O 1
ATOM 1016 N N . VAL B 1 4 ? -6.082 -2.182 -15.484 1 56.03 4 VAL B N 1
ATOM 1017 C CA . VAL B 1 4 ? -5.254 -2.316 -14.289 1 56.03 4 VAL B CA 1
ATOM 1018 C C . VAL B 1 4 ? -6.023 -3.066 -13.203 1 56.03 4 VAL B C 1
ATOM 1020 O O . VAL B 1 4 ? -7.152 -2.695 -12.867 1 56.03 4 VAL B O 1
ATOM 1023 N N . LEU B 1 5 ? -5.68 -4.32 -13.023 1 73.19 5 LEU B N 1
ATOM 1024 C CA . LEU B 1 5 ? -6.266 -5.164 -11.984 1 73.19 5 LEU B CA 1
ATOM 1025 C C . LEU B 1 5 ? -6.121 -4.52 -10.609 1 73.19 5 LEU B C 1
ATOM 1027 O O . LEU B 1 5 ? -5.105 -3.879 -10.328 1 73.19 5 LEU B O 1
ATOM 1031 N N . ASN B 1 6 ? -7.199 -4.574 -9.914 1 83.81 6 ASN B N 1
ATOM 1032 C CA . ASN B 1 6 ? -7.133 -4.074 -8.547 1 83.81 6 ASN B CA 1
ATOM 1033 C C . ASN B 1 6 ? -6.27 -4.969 -7.664 1 83.81 6 ASN B C 1
ATOM 1035 O O . ASN B 1 6 ? -5.875 -6.062 -8.078 1 83.81 6 ASN B O 1
ATOM 1039 N N . GLU B 1 7 ? -5.992 -4.465 -6.551 1 90.81 7 GLU B N 1
ATOM 1040 C CA . GLU B 1 7 ? -5.094 -5.117 -5.598 1 90.81 7 GLU B CA 1
ATOM 1041 C C . GLU B 1 7 ? -5.594 -6.516 -5.242 1 90.81 7 GLU B C 1
ATOM 1043 O O . GLU B 1 7 ? -4.805 -7.461 -5.164 1 90.81 7 GLU B O 1
ATOM 1048 N N . SER B 1 8 ? -6.887 -6.629 -5.121 1 92.75 8 SER B N 1
ATOM 1049 C CA . SER B 1 8 ? -7.469 -7.914 -4.742 1 92.75 8 SER B CA 1
ATOM 1050 C C . SER B 1 8 ? -7.273 -8.953 -5.84 1 92.75 8 SER B C 1
ATOM 1052 O O . SER B 1 8 ? -6.887 -10.094 -5.566 1 92.75 8 SER B O 1
ATOM 1054 N N . ALA B 1 9 ? -7.578 -8.578 -7.055 1 95.69 9 ALA B N 1
ATOM 1055 C CA . ALA B 1 9 ? -7.402 -9.477 -8.195 1 95.69 9 ALA B CA 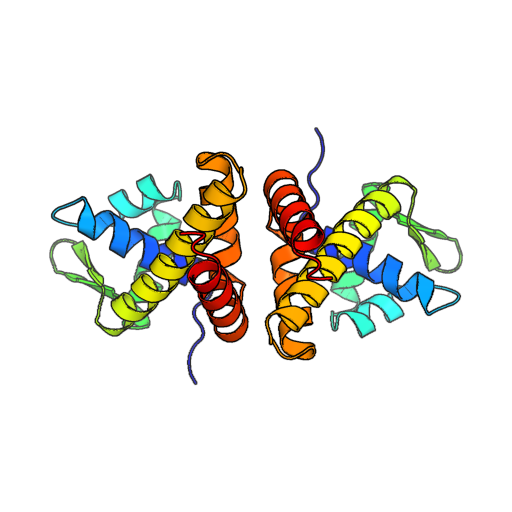1
ATOM 1056 C C . ALA B 1 9 ? -5.953 -9.938 -8.312 1 95.69 9 ALA B C 1
ATOM 1058 O O . ALA B 1 9 ? -5.684 -11.117 -8.555 1 95.69 9 ALA B O 1
ATOM 1059 N N . GLU B 1 10 ? -5.074 -8.977 -8.109 1 96.31 10 GLU B N 1
ATOM 1060 C CA . GLU B 1 10 ? -3.652 -9.297 -8.141 1 96.31 10 GLU B CA 1
ATOM 1061 C C . GLU B 1 10 ? -3.287 -10.305 -7.062 1 96.31 10 GLU B C 1
ATOM 1063 O O . GLU B 1 10 ? -2.508 -11.227 -7.305 1 96.31 10 GLU B O 1
ATOM 1068 N N . ASN B 1 11 ? -3.83 -10.125 -5.938 1 95.62 11 ASN B N 1
ATOM 1069 C CA . ASN B 1 11 ? -3.557 -11.023 -4.82 1 95.62 11 ASN B CA 1
ATOM 1070 C C . ASN B 1 11 ? -4.047 -12.438 -5.113 1 95.62 11 ASN B C 1
ATOM 1072 O O . ASN B 1 11 ? -3.371 -13.414 -4.781 1 95.62 11 ASN B O 1
ATOM 1076 N N . TYR B 1 12 ? -5.199 -12.547 -5.715 1 97.69 12 TYR B N 1
ATOM 1077 C CA . TYR B 1 12 ? -5.73 -13.852 -6.082 1 97.69 12 TYR B CA 1
ATOM 1078 C C . TYR B 1 12 ? -4.824 -14.547 -7.094 1 97.69 12 TYR B C 1
ATOM 1080 O O . TYR B 1 12 ? -4.523 -15.734 -6.953 1 97.69 12 TYR B O 1
ATOM 1088 N N . LEU B 1 13 ? -4.445 -13.844 -8.086 1 98.31 13 LEU B N 1
ATOM 1089 C CA . LEU B 1 13 ? -3.594 -14.422 -9.117 1 98.31 13 LEU B CA 1
ATOM 1090 C C . LEU B 1 13 ? -2.258 -14.867 -8.539 1 98.31 13 LEU B C 1
ATOM 1092 O O . LEU B 1 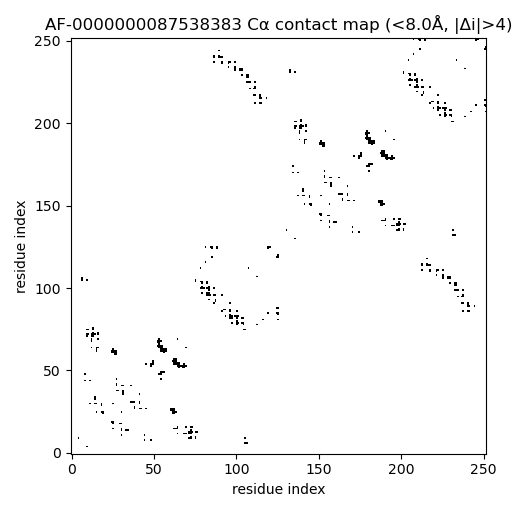13 ? -1.765 -15.945 -8.867 1 98.31 13 LEU B O 1
ATOM 1096 N N . GLU B 1 14 ? -1.734 -14.031 -7.719 1 97.88 14 GLU B N 1
ATOM 1097 C CA . GLU B 1 14 ? -0.492 -14.391 -7.043 1 97.88 14 GLU B CA 1
ATOM 1098 C C . GLU B 1 14 ? -0.663 -15.664 -6.211 1 97.88 14 GLU B C 1
ATOM 1100 O O . GLU B 1 14 ? 0.211 -16.531 -6.207 1 97.88 14 GLU B O 1
ATOM 1105 N N . THR B 1 15 ? -1.778 -15.766 -5.492 1 97.94 15 THR B N 1
ATOM 1106 C CA . THR B 1 15 ? -2.061 -16.906 -4.641 1 97.94 15 THR B CA 1
ATOM 1107 C C . THR B 1 15 ? -2.195 -18.188 -5.477 1 97.94 15 THR B C 1
ATOM 1109 O O . THR B 1 15 ? -1.683 -19.234 -5.098 1 97.94 15 THR B O 1
ATOM 1112 N N . ILE B 1 16 ? -2.871 -18.062 -6.551 1 98.5 16 ILE B N 1
ATOM 1113 C CA . ILE B 1 16 ? -3.037 -19.219 -7.441 1 98.5 16 ILE B CA 1
ATOM 1114 C C . ILE B 1 16 ? -1.67 -19.688 -7.938 1 98.5 16 ILE B C 1
ATOM 1116 O O . ILE B 1 16 ? -1.396 -20.891 -7.973 1 98.5 16 ILE B O 1
ATOM 1120 N N . LEU B 1 17 ? -0.783 -18.75 -8.312 1 98.5 17 LEU B N 1
ATOM 1121 C CA . LEU B 1 17 ? 0.569 -19.094 -8.75 1 98.5 17 LEU B CA 1
ATOM 1122 C C . LEU B 1 17 ? 1.323 -19.828 -7.656 1 98.5 17 LEU B C 1
ATOM 1124 O O . LEU B 1 17 ? 1.915 -20.891 -7.91 1 98.5 17 LEU B O 1
ATOM 1128 N N . ILE B 1 18 ? 1.276 -19.328 -6.461 1 97.56 18 ILE B N 1
ATOM 1129 C CA . ILE B 1 18 ? 1.99 -19.906 -5.336 1 97.56 18 ILE B CA 1
ATOM 1130 C C . ILE B 1 18 ? 1.466 -21.328 -5.074 1 97.56 18 ILE B C 1
ATOM 1132 O O . ILE B 1 18 ? 2.246 -22.266 -4.922 1 97.56 18 ILE B O 1
ATOM 1136 N N . LEU B 1 19 ? 0.153 -21.5 -5.035 1 98.25 19 LEU B N 1
ATOM 1137 C CA . LEU B 1 19 ? -0.474 -22.797 -4.773 1 98.25 19 LEU B CA 1
ATOM 1138 C C . LEU B 1 19 ? -0.16 -23.781 -5.887 1 98.25 19 LEU B C 1
ATOM 1140 O O . LEU B 1 19 ? 0.012 -24.984 -5.629 1 98.25 19 LEU B O 1
ATOM 1144 N N . SER B 1 20 ? -0.099 -23.266 -7.086 1 98 20 SER B N 1
ATOM 1145 C CA . SER B 1 20 ? 0.175 -24.141 -8.227 1 98 20 SER B CA 1
ATOM 1146 C C . SER B 1 20 ? 1.58 -24.719 -8.148 1 98 20 SER B C 1
ATOM 1148 O O . SER B 1 20 ? 1.87 -25.734 -8.789 1 98 20 SER B O 1
ATOM 1150 N N . GLN B 1 21 ? 2.41 -24.062 -7.391 1 96.56 21 GLN B N 1
ATOM 1151 C CA . GLN B 1 21 ? 3.773 -24.562 -7.211 1 96.56 21 GLN B CA 1
ATOM 1152 C C . GLN B 1 21 ? 3.844 -25.594 -6.094 1 96.56 21 GLN B C 1
ATOM 1154 O O . GLN B 1 21 ? 4.797 -26.375 -6.023 1 96.56 21 GLN B O 1
ATOM 1159 N N . LYS B 1 22 ? 2.855 -25.641 -5.281 1 96.56 22 LYS B N 1
ATOM 1160 C CA . LYS B 1 22 ? 2.867 -26.5 -4.102 1 96.56 22 LYS B CA 1
ATOM 1161 C C . LYS B 1 22 ? 1.908 -27.688 -4.27 1 96.56 22 LYS B C 1
ATOM 1163 O O . LYS B 1 22 ? 2.082 -28.719 -3.635 1 96.56 22 LYS B O 1
ATOM 1168 N N . LEU B 1 23 ? 0.887 -27.516 -5.07 1 97.38 23 LEU B N 1
ATOM 1169 C CA . LEU B 1 23 ? -0.173 -28.5 -5.234 1 97.38 23 LEU B CA 1
ATOM 1170 C C . LEU B 1 23 ? -0.266 -28.953 -6.684 1 97.38 23 LEU B C 1
ATOM 1172 O O . LEU B 1 23 ? -0.003 -28.188 -7.605 1 97.38 23 LEU B O 1
ATOM 1176 N N . PRO B 1 24 ? -0.638 -30.188 -6.859 1 97 24 PRO B N 1
ATOM 1177 C CA . PRO B 1 24 ? -0.829 -30.656 -8.234 1 97 24 PRO B CA 1
ATOM 1178 C C . PRO B 1 24 ? -2.008 -29.969 -8.93 1 97 24 PRO B C 1
ATOM 1180 O O . PRO B 1 24 ? -2.021 -29.844 -10.156 1 97 24 PRO B O 1
ATOM 1183 N N . VAL B 1 25 ? -2.986 -29.625 -8.109 1 97.25 25 VAL B N 1
ATOM 1184 C CA . VAL B 1 25 ? -4.152 -28.906 -8.625 1 97.25 25 VAL B CA 1
ATOM 1185 C C . VAL B 1 25 ? -4.566 -27.812 -7.641 1 97.25 25 VAL B C 1
ATOM 1187 O O . VAL B 1 25 ? -4.289 -27.906 -6.441 1 97.25 25 VAL B O 1
ATOM 1190 N N . VAL B 1 26 ? -5.145 -26.75 -8.258 1 98.56 26 VAL B N 1
ATOM 1191 C CA . VAL B 1 26 ? -5.617 -25.656 -7.418 1 98.56 26 VAL B CA 1
ATOM 1192 C C . VAL B 1 26 ? -7.137 -25.562 -7.504 1 98.56 26 VAL B C 1
ATOM 1194 O O . VAL B 1 26 ? -7.703 -25.5 -8.594 1 98.56 26 VAL B O 1
ATOM 1197 N N . ARG B 1 27 ? -7.785 -25.594 -6.344 1 97.19 27 ARG B N 1
ATOM 1198 C CA . ARG B 1 27 ? -9.234 -25.453 -6.25 1 97.19 27 ARG B CA 1
ATOM 1199 C C . ARG B 1 27 ? -9.609 -24.188 -5.477 1 97.19 27 ARG B C 1
ATOM 1201 O O . ARG B 1 27 ? -8.773 -23.609 -4.773 1 97.19 27 ARG B O 1
ATOM 1208 N N . SER B 1 28 ? -10.836 -23.766 -5.621 1 97.25 28 SER B N 1
ATOM 1209 C CA . SER B 1 28 ? -11.328 -22.594 -4.914 1 97.25 28 SER B CA 1
ATOM 1210 C C . SER B 1 28 ? -11.117 -22.719 -3.408 1 97.25 28 SER B C 1
ATOM 1212 O O . SER B 1 28 ? -10.789 -21.734 -2.736 1 97.25 28 SER B O 1
ATOM 1214 N N . VAL B 1 29 ? -11.305 -23.922 -2.91 1 96.94 29 VAL B N 1
ATOM 1215 C CA . VAL B 1 29 ? -11.18 -24.156 -1.475 1 96.94 29 VAL B CA 1
ATOM 1216 C C . VAL B 1 29 ? -9.734 -23.922 -1.04 1 96.94 29 VAL B C 1
ATOM 1218 O O . VAL B 1 29 ? -9.477 -23.469 0.074 1 96.94 29 VAL B O 1
ATOM 1221 N N . ASP B 1 30 ? -8.789 -24.344 -1.851 1 98 30 ASP B N 1
ATOM 1222 C CA . ASP B 1 30 ? -7.379 -24.125 -1.554 1 98 30 ASP B CA 1
ATOM 1223 C C . ASP B 1 30 ? -7.074 -22.625 -1.44 1 98 30 ASP B C 1
ATOM 1225 O O . ASP B 1 30 ? -6.328 -22.203 -0.553 1 98 30 ASP B O 1
ATOM 1229 N N . ILE B 1 31 ? -7.641 -21.859 -2.34 1 98.12 31 ILE B N 1
ATOM 1230 C CA . ILE B 1 31 ? -7.441 -20.406 -2.375 1 98.12 31 ILE B CA 1
ATOM 1231 C C . ILE B 1 31 ? -8.055 -19.781 -1.13 1 98.12 31 ILE B C 1
ATOM 1233 O O . ILE B 1 31 ? -7.422 -18.953 -0.473 1 98.12 31 ILE B O 1
ATOM 1237 N N . ALA B 1 32 ? -9.273 -20.188 -0.794 1 97.62 32 ALA B N 1
ATOM 1238 C CA . ALA B 1 32 ? -9.969 -19.672 0.382 1 97.62 32 ALA B CA 1
ATOM 1239 C C . ALA B 1 32 ? -9.156 -19.922 1.651 1 97.62 32 ALA B C 1
ATOM 1241 O O . ALA B 1 32 ? -8.992 -19.016 2.477 1 97.62 32 ALA B O 1
ATOM 1242 N N . ASN B 1 33 ? -8.609 -21.109 1.772 1 97.19 33 ASN B N 1
ATOM 1243 C CA . ASN B 1 33 ? -7.809 -21.484 2.936 1 97.19 33 ASN B CA 1
ATOM 1244 C C . ASN B 1 33 ? -6.52 -20.656 3.01 1 97.19 33 ASN B C 1
ATOM 1246 O O . ASN B 1 33 ? -6.137 -20.203 4.086 1 97.19 33 ASN B O 1
ATOM 1250 N N . GLU B 1 34 ? -5.895 -20.516 1.909 1 95.88 34 GLU B N 1
ATOM 1251 C CA . GLU B 1 34 ? -4.621 -19.797 1.861 1 95.88 34 GLU B CA 1
ATOM 1252 C C . GLU B 1 34 ? -4.789 -18.328 2.242 1 95.88 34 GLU B C 1
ATOM 1254 O O . GLU B 1 34 ? -3.963 -17.781 2.967 1 95.88 34 GLU B O 1
ATOM 1259 N N . LEU B 1 35 ? -5.832 -17.734 1.747 1 94.94 35 LEU B N 1
ATOM 1260 C CA . LEU B 1 35 ? -6.039 -16.297 1.951 1 94.94 35 LEU B CA 1
ATOM 1261 C C . LEU B 1 35 ? -6.832 -16.047 3.227 1 94.94 35 LEU B C 1
ATOM 1263 O O . LEU B 1 35 ? -6.859 -14.922 3.73 1 94.94 35 LEU B O 1
ATOM 1267 N N . GLY B 1 36 ? -7.484 -17.016 3.719 1 96 36 GLY B N 1
ATOM 1268 C CA . GLY B 1 36 ? -8.367 -16.859 4.863 1 96 36 GLY B CA 1
ATOM 1269 C C . GLY B 1 36 ? -9.664 -16.141 4.523 1 96 36 GLY B C 1
ATOM 1270 O O . GLY B 1 36 ? -10.18 -15.359 5.332 1 96 36 GLY B O 1
ATOM 1271 N N . PHE B 1 37 ? -10.086 -16.266 3.297 1 95.94 37 PHE B N 1
ATOM 1272 C CA . PHE B 1 37 ? -11.32 -15.633 2.834 1 95.94 37 PHE B CA 1
ATOM 1273 C C . PHE B 1 37 ? -12.469 -16.625 2.832 1 95.94 37 PHE B C 1
ATOM 1275 O O . PHE B 1 37 ? -12.25 -17.844 2.836 1 95.94 37 PHE B O 1
ATOM 1282 N N . LYS B 1 38 ? -13.672 -16.062 2.783 1 95.94 38 LYS B N 1
ATOM 1283 C CA . LYS B 1 38 ? -14.867 -16.891 2.654 1 95.94 38 LYS B CA 1
ATOM 1284 C C . LYS B 1 38 ? -14.992 -17.453 1.242 1 95.94 38 LYS B C 1
ATOM 1286 O O . LYS B 1 38 ? -14.641 -16.797 0.267 1 95.94 38 LYS B O 1
ATOM 1291 N N . LYS B 1 39 ? -15.57 -18.641 1.197 1 95.12 39 LYS B N 1
ATOM 1292 C CA . LYS B 1 39 ? -15.742 -19.328 -0.084 1 95.12 39 LYS B CA 1
ATOM 1293 C C . LYS B 1 39 ? -16.562 -18.469 -1.047 1 95.12 39 LYS B C 1
ATOM 1295 O O . LYS B 1 39 ? -16.312 -18.453 -2.25 1 95.12 39 LYS B O 1
ATOM 1300 N N . SER B 1 40 ? -17.5 -17.781 -0.496 1 96.56 40 SER B N 1
ATOM 1301 C CA . SER B 1 40 ? -18.344 -16.953 -1.334 1 96.56 40 SER B CA 1
ATOM 1302 C C . SER B 1 40 ? -17.562 -15.828 -1.993 1 96.56 40 SER B C 1
ATOM 1304 O O . SER B 1 40 ? -17.766 -15.523 -3.17 1 96.56 40 SER B O 1
ATOM 1306 N N . SER B 1 41 ? -16.641 -15.211 -1.232 1 95.5 41 SER B N 1
ATOM 1307 C CA . SER B 1 41 ? -15.797 -14.141 -1.762 1 95.5 41 SER B CA 1
ATOM 1308 C C . SER B 1 41 ? -14.859 -14.664 -2.848 1 95.5 41 SER B C 1
ATOM 1310 O O . SER B 1 41 ? -14.68 -14.016 -3.881 1 95.5 41 SER B O 1
ATOM 1312 N N . VAL B 1 42 ? -14.359 -15.797 -2.576 1 97.19 42 VAL B N 1
ATOM 1313 C CA . VAL B 1 42 ? -13.445 -16.391 -3.535 1 97.19 42 VAL B CA 1
ATOM 1314 C C . VAL B 1 42 ? -14.195 -16.75 -4.816 1 97.19 42 VAL B C 1
ATOM 1316 O O . VAL B 1 42 ? -13.695 -16.531 -5.922 1 97.19 42 VAL B O 1
ATOM 1319 N N . SER B 1 43 ? -15.398 -17.297 -4.668 1 96.31 43 SER B N 1
ATOM 1320 C CA . SER B 1 43 ? -16.203 -17.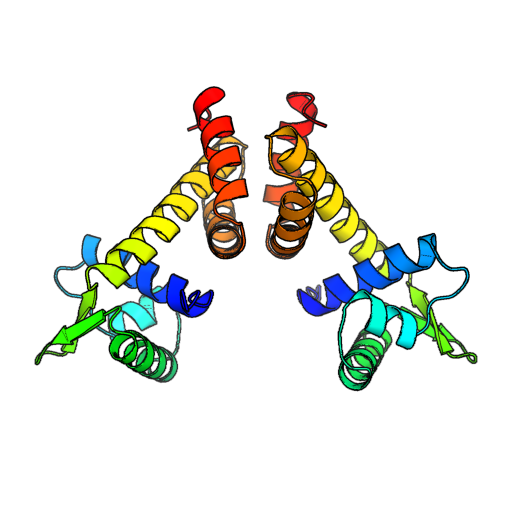656 -5.832 1 96.31 43 SER B CA 1
ATOM 1321 C C . SER B 1 43 ? -16.469 -16.453 -6.73 1 96.31 43 SER B C 1
ATOM 1323 O O . SER B 1 43 ? -16.359 -16.562 -7.957 1 96.31 43 SER B O 1
ATOM 1325 N N . VAL B 1 44 ? -16.828 -15.398 -6.168 1 96.81 44 VAL B N 1
ATOM 1326 C CA . VAL B 1 44 ? -17.094 -14.172 -6.914 1 96.81 44 VAL B CA 1
ATOM 1327 C C . VAL B 1 44 ? -15.82 -13.711 -7.621 1 96.81 44 VAL B C 1
ATOM 1329 O O . VAL B 1 44 ? -15.859 -13.328 -8.789 1 96.81 44 VAL B O 1
ATOM 1332 N N . ALA B 1 45 ? -14.75 -13.797 -6.906 1 97.12 45 ALA B N 1
ATOM 1333 C CA . ALA B 1 45 ? -13.469 -13.375 -7.469 1 97.12 45 ALA B CA 1
ATOM 1334 C C . ALA B 1 45 ? -13.062 -14.273 -8.633 1 97.12 45 ALA B C 1
ATOM 1336 O O . ALA B 1 45 ? -12.57 -13.789 -9.656 1 97.12 45 ALA B O 1
ATOM 1337 N N . MET B 1 46 ? -13.273 -15.539 -8.492 1 97.62 46 MET B N 1
ATOM 1338 C CA . MET B 1 46 ? -12.945 -16.484 -9.562 1 97.62 46 MET B CA 1
ATOM 1339 C C . MET B 1 46 ? -13.781 -16.203 -10.805 1 97.62 46 MET B C 1
ATOM 1341 O O . MET B 1 46 ? -13.273 -16.281 -11.93 1 97.62 46 MET B O 1
ATOM 1345 N N . LYS B 1 47 ? -15 -15.945 -10.562 1 97.19 47 LYS B N 1
ATOM 1346 C CA . LYS B 1 47 ? -15.875 -15.617 -11.688 1 97.19 47 LYS B CA 1
ATOM 1347 C C . LYS B 1 47 ? -15.367 -14.391 -12.43 1 97.19 47 LYS B C 1
ATOM 1349 O O . LYS B 1 47 ? -15.297 -14.391 -13.664 1 97.19 47 LYS B O 1
ATOM 1354 N N . ASN B 1 48 ? -15.023 -13.391 -11.727 1 97.44 48 ASN B N 1
ATOM 1355 C CA . ASN B 1 48 ? -14.523 -12.148 -12.32 1 97.44 48 ASN B CA 1
ATOM 1356 C C . ASN B 1 48 ? -13.234 -12.383 -13.094 1 97.44 48 ASN B C 1
ATOM 1358 O O . ASN B 1 48 ? -13.07 -11.883 -14.203 1 97.44 48 ASN B O 1
ATOM 1362 N N . LEU B 1 49 ? -12.328 -13.117 -12.492 1 98.06 49 LEU B N 1
ATOM 1363 C CA . LEU B 1 49 ? -11.047 -13.391 -13.133 1 98.06 49 LEU B CA 1
ATOM 1364 C C . LEU B 1 49 ? -11.234 -14.227 -14.391 1 98.06 49 LEU B C 1
ATOM 1366 O O . LEU B 1 49 ? -10.508 -14.055 -15.375 1 98.06 49 LEU B O 1
ATOM 1370 N N . ARG B 1 50 ? -12.18 -15.133 -14.32 1 97.69 50 ARG B N 1
ATOM 1371 C CA . ARG B 1 50 ? -12.492 -15.945 -15.492 1 97.69 50 ARG B CA 1
ATOM 1372 C C . ARG B 1 50 ? -13.07 -15.086 -16.609 1 97.69 50 ARG B C 1
ATOM 1374 O O . ARG B 1 50 ? -12.703 -15.242 -17.781 1 97.69 50 ARG B O 1
ATOM 1381 N N . GLU B 1 51 ? -13.945 -14.172 -16.266 1 97.12 51 GLU B N 1
ATOM 1382 C CA . GLU B 1 51 ? -14.57 -13.281 -17.25 1 97.12 51 GLU B CA 1
ATOM 1383 C C . GLU B 1 51 ? -13.531 -12.375 -17.906 1 97.12 51 GLU B C 1
ATOM 1385 O O . GLU B 1 51 ? -13.664 -12.031 -19.078 1 97.12 51 GLU B O 1
ATOM 1390 N N . LYS B 1 52 ? -12.531 -12.078 -17.156 1 97 52 LYS B N 1
ATOM 1391 C CA . LYS B 1 52 ? -11.469 -11.227 -17.688 1 97 52 LYS B CA 1
ATOM 1392 C C . LYS B 1 52 ? -10.391 -12.047 -18.375 1 97 52 LYS B C 1
ATOM 1394 O O . LYS B 1 52 ? -9.367 -11.508 -18.797 1 97 52 LYS B O 1
ATOM 1399 N N . GLU B 1 53 ? -10.547 -13.328 -18.328 1 97.81 53 GLU B N 1
ATOM 1400 C CA . GLU B 1 53 ? -9.703 -14.289 -19.031 1 97.81 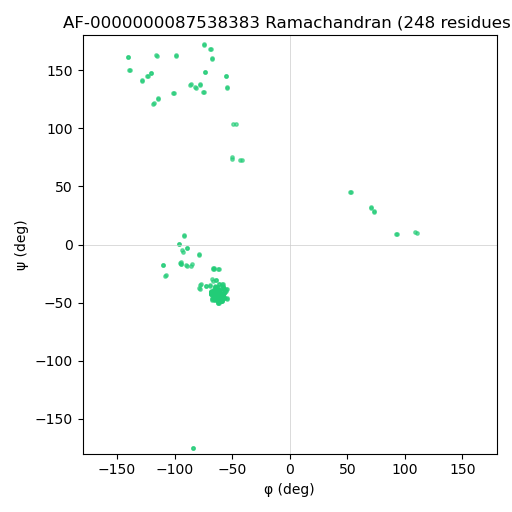53 GLU B CA 1
ATOM 1401 C C . GLU B 1 53 ? -8.312 -14.359 -18.406 1 97.81 53 GLU B C 1
ATOM 1403 O O . GLU B 1 53 ? -7.316 -14.539 -19.109 1 97.81 53 GLU B O 1
ATOM 1408 N N . HIS B 1 54 ? -8.242 -14.156 -17.078 1 98.44 54 HIS B N 1
ATOM 1409 C CA . HIS B 1 54 ? -6.969 -14.281 -16.391 1 98.44 54 HIS B CA 1
ATOM 1410 C C . HIS B 1 54 ? -6.805 -15.672 -15.789 1 98.44 54 HIS B C 1
ATOM 1412 O O . HIS B 1 54 ? -5.695 -16.062 -15.406 1 98.44 54 HIS B O 1
ATOM 1418 N N . ILE B 1 55 ? -7.949 -16.359 -15.719 1 98.69 55 ILE B N 1
ATOM 1419 C CA . ILE B 1 55 ? -7.91 -17.766 -15.289 1 98.69 55 ILE B CA 1
ATOM 1420 C C . ILE B 1 55 ? -8.883 -18.578 -16.125 1 98.69 55 ILE B C 1
ATOM 1422 O O . ILE B 1 55 ? -9.742 -18.031 -16.812 1 98.69 55 ILE B O 1
ATOM 1426 N N . LYS B 1 56 ? -8.688 -19.859 -16.125 1 98.44 56 LYS B N 1
ATOM 1427 C CA . LYS B 1 56 ? -9.633 -20.859 -16.625 1 98.44 56 LYS B CA 1
ATOM 1428 C C . LYS B 1 56 ? -9.961 -21.891 -15.539 1 98.44 56 LYS B C 1
ATOM 1430 O O . LYS B 1 56 ? -9.117 -22.203 -14.703 1 98.44 56 LYS B O 1
ATOM 1435 N N . VAL B 1 57 ? -11.156 -22.297 -15.586 1 97.56 57 VAL B N 1
ATOM 1436 C CA . VAL B 1 57 ? -11.602 -23.375 -14.703 1 97.56 57 VAL B CA 1
ATOM 1437 C C . VAL B 1 57 ? -12.055 -24.562 -15.539 1 97.56 57 VAL B C 1
ATOM 1439 O O . VAL B 1 57 ? -12.938 -24.438 -16.391 1 97.56 57 VAL B O 1
ATOM 1442 N N . ASP B 1 58 ? -11.445 -25.672 -15.328 1 96.62 58 ASP B N 1
ATOM 1443 C CA . ASP B 1 58 ? -11.789 -26.812 -16.172 1 96.62 58 ASP B CA 1
ATOM 1444 C C . ASP B 1 58 ? -13.023 -27.531 -15.633 1 96.62 58 ASP B C 1
ATOM 1446 O O . ASP B 1 58 ? -13.664 -27.078 -14.688 1 96.62 58 ASP B O 1
ATOM 1450 N N . GLU B 1 59 ? -13.352 -28.641 -16.266 1 96.38 59 GLU B N 1
ATOM 1451 C CA . GLU B 1 59 ? -14.594 -29.359 -15.977 1 96.38 59 GLU B CA 1
ATOM 1452 C C . GLU B 1 59 ? -14.586 -29.938 -14.57 1 96.38 59 GLU B C 1
ATOM 1454 O O . GLU B 1 59 ? -15.641 -30.156 -13.977 1 96.38 59 GLU B O 1
ATOM 1459 N N . GLN B 1 60 ? -13.391 -30.109 -14.008 1 96.88 60 GLN B N 1
ATOM 1460 C CA . GLN B 1 60 ? -13.258 -30.688 -12.672 1 96.88 60 GLN B CA 1
ATOM 1461 C C . GLN B 1 60 ? -13.195 -29.578 -11.609 1 96.88 60 GLN B C 1
ATOM 1463 O O . GLN B 1 60 ? -13.133 -29.875 -10.414 1 96.88 60 GLN B O 1
ATOM 1468 N N . GLY B 1 61 ? -13.164 -28.375 -12.031 1 96 61 GLY B N 1
ATOM 1469 C CA . GLY B 1 61 ? -13.133 -27.266 -11.094 1 96 61 GLY B CA 1
ATOM 1470 C C . GLY B 1 61 ? -11.727 -26.812 -10.758 1 96 61 GLY B C 1
ATOM 1471 O O . GLY B 1 61 ? -11.523 -26.016 -9.836 1 96 61 GLY B O 1
ATOM 1472 N N . PHE B 1 62 ? -10.828 -27.359 -11.492 1 98.06 62 PHE B N 1
ATOM 1473 C CA . PHE B 1 62 ? -9.445 -26.953 -11.258 1 98.06 62 PHE B CA 1
ATOM 1474 C C . PHE B 1 62 ? -9.164 -25.594 -11.898 1 98.06 62 PHE B C 1
ATOM 1476 O O . PHE B 1 62 ? -9.617 -25.328 -13.016 1 98.06 62 PHE B O 1
ATOM 1483 N N . ILE B 1 63 ? -8.461 -24.781 -11.172 1 98.62 63 ILE B N 1
ATOM 1484 C CA . ILE B 1 63 ? -8.195 -23.422 -11.594 1 98.62 63 ILE B CA 1
ATOM 1485 C C . ILE B 1 63 ? -6.785 -23.328 -12.172 1 98.62 63 ILE B C 1
ATOM 1487 O O . ILE B 1 63 ? -5.82 -23.781 -11.555 1 98.62 63 ILE B O 1
ATOM 1491 N N . HIS B 1 64 ? -6.723 -22.719 -13.344 1 98.38 64 HIS B N 1
ATOM 1492 C CA . HIS B 1 64 ? -5.449 -22.531 -14.031 1 98.38 64 HIS B CA 1
ATOM 1493 C C . HIS B 1 64 ? -5.25 -21.078 -14.438 1 98.38 64 HIS B C 1
ATOM 1495 O O . HIS B 1 64 ? -6.199 -20.406 -14.867 1 98.38 64 HIS B O 1
ATOM 1501 N N . LEU B 1 65 ? -4.004 -20.641 -14.305 1 98.62 65 LEU B N 1
ATOM 1502 C CA . LEU B 1 65 ? -3.676 -19.312 -14.828 1 98.62 65 LEU B CA 1
ATOM 1503 C C . LEU B 1 65 ? -3.564 -19.344 -16.344 1 98.62 65 LEU B C 1
ATOM 1505 O O . LEU B 1 65 ? -2.967 -20.266 -16.906 1 98.62 65 LEU B O 1
ATOM 1509 N N . THR B 1 66 ? -4.242 -18.375 -17 1 98.56 66 THR B N 1
ATOM 1510 C CA . THR B 1 66 ? -3.971 -18.156 -18.422 1 98.56 66 THR B CA 1
ATOM 1511 C C . THR B 1 66 ? -2.631 -17.453 -18.609 1 98.56 66 THR B C 1
ATOM 1513 O O . THR B 1 66 ? -2.002 -17.031 -17.641 1 98.56 66 THR B O 1
ATOM 1516 N N . PRO B 1 67 ? -2.186 -17.328 -19.844 1 98.31 67 PRO B N 1
ATOM 1517 C CA . PRO B 1 67 ? -0.943 -16.594 -20.062 1 98.31 67 PRO B CA 1
ATOM 1518 C C . PRO B 1 67 ? -0.996 -15.172 -19.5 1 98.31 67 PRO B C 1
ATOM 1520 O O . PRO B 1 67 ? -0.028 -14.711 -18.891 1 98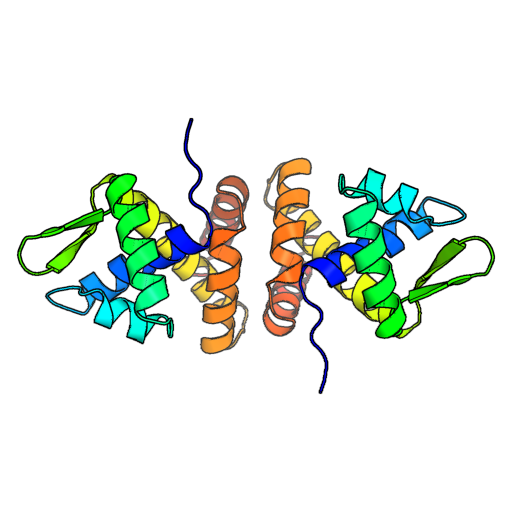.31 67 PRO B O 1
ATOM 1523 N N . SER B 1 68 ? -2.109 -14.523 -19.672 1 97.62 68 SER B N 1
ATOM 1524 C CA . SER B 1 68 ? -2.252 -13.172 -19.125 1 97.62 68 SER B CA 1
ATOM 1525 C C . SER B 1 68 ? -2.264 -13.188 -17.609 1 97.62 68 SER B C 1
ATOM 1527 O O . SER B 1 68 ? -1.648 -12.336 -16.969 1 97.62 68 SER B O 1
ATOM 1529 N N . GLY B 1 69 ? -2.961 -14.18 -16.969 1 98 69 GLY B N 1
ATOM 1530 C CA . GLY B 1 69 ? -2.949 -14.328 -15.523 1 98 69 GLY B CA 1
ATOM 1531 C C . GLY B 1 69 ? -1.571 -14.633 -14.969 1 98 69 GLY B C 1
ATOM 1532 O O . GLY B 1 69 ? -1.192 -14.117 -13.914 1 98 69 GLY B O 1
ATOM 1533 N N . LEU B 1 70 ? -0.903 -15.438 -15.727 1 98.12 70 LEU B N 1
ATOM 1534 C CA . LEU B 1 70 ? 0.442 -15.844 -15.32 1 98.12 70 LEU B CA 1
ATOM 1535 C C . LEU B 1 70 ? 1.391 -14.648 -15.344 1 98.12 70 LEU B C 1
ATOM 1537 O O . LEU B 1 70 ? 2.23 -14.5 -14.453 1 98.12 70 LEU B O 1
ATOM 1541 N N . GLU B 1 71 ? 1.272 -13.883 -16.297 1 97.5 71 GLU B N 1
ATOM 1542 C CA . GLU B 1 71 ? 2.107 -12.688 -16.406 1 97.5 71 GLU B CA 1
ATOM 1543 C C . GLU B 1 71 ? 1.916 -11.766 -15.203 1 97.5 71 GLU B C 1
ATOM 1545 O O . GLU B 1 71 ? 2.891 -11.328 -14.594 1 97.5 71 GLU B O 1
ATOM 1550 N N . ILE B 1 72 ? 0.721 -11.508 -14.852 1 96.88 72 ILE B N 1
ATOM 1551 C CA . ILE B 1 72 ? 0.409 -10.625 -13.727 1 96.88 72 ILE B CA 1
ATOM 1552 C C . ILE B 1 72 ? 0.863 -11.281 -12.422 1 96.88 72 ILE B C 1
ATOM 1554 O O . ILE B 1 72 ? 1.496 -10.633 -11.586 1 96.88 72 ILE B O 1
ATOM 1558 N N . ALA B 1 73 ? 0.554 -12.531 -12.258 1 97.94 73 ALA B N 1
ATOM 1559 C CA . ALA B 1 73 ? 0.923 -13.258 -11.047 1 97.94 73 ALA B CA 1
ATOM 1560 C C . ALA B 1 73 ? 2.436 -13.25 -10.844 1 97.94 73 ALA B C 1
ATOM 1562 O O . ALA B 1 73 ? 2.916 -13.023 -9.734 1 97.94 73 ALA B O 1
ATOM 1563 N N . ASN B 1 74 ? 3.18 -13.477 -11.938 1 97.69 74 ASN B N 1
ATOM 1564 C CA . ASN B 1 74 ? 4.637 -13.492 -11.859 1 97.69 74 ASN B CA 1
ATOM 1565 C C . ASN B 1 74 ? 5.188 -12.117 -11.484 1 97.69 74 ASN B C 1
ATOM 1567 O O . ASN B 1 74 ? 6.148 -12.016 -10.719 1 97.69 74 ASN B O 1
ATOM 1571 N N . MET B 1 75 ? 4.605 -11.117 -12.078 1 96.69 75 MET B N 1
ATOM 1572 C CA . MET B 1 75 ? 5.035 -9.75 -11.773 1 96.69 75 MET B CA 1
ATOM 1573 C C . MET B 1 75 ? 4.859 -9.445 -10.289 1 96.69 75 MET B C 1
ATOM 1575 O O . MET B 1 75 ? 5.789 -8.969 -9.633 1 96.69 75 MET B O 1
ATOM 1579 N N . ILE B 1 76 ? 3.725 -9.75 -9.773 1 97.38 76 ILE B N 1
ATOM 1580 C CA . ILE B 1 76 ? 3.436 -9.461 -8.367 1 97.38 76 ILE B CA 1
ATOM 1581 C C . ILE B 1 76 ? 4.316 -10.328 -7.473 1 97.38 76 ILE B C 1
ATOM 1583 O O . ILE B 1 76 ? 4.816 -9.867 -6.445 1 97.38 76 ILE B O 1
ATOM 1587 N N . TYR B 1 77 ? 4.477 -11.562 -7.852 1 97.38 77 TYR B N 1
ATOM 1588 C CA . TYR B 1 77 ? 5.297 -12.484 -7.074 1 97.38 77 TYR B CA 1
ATOM 1589 C C . TYR B 1 77 ? 6.746 -12.016 -7.02 1 97.38 77 TYR B C 1
ATOM 1591 O O . TYR B 1 77 ? 7.395 -12.094 -5.977 1 97.38 77 TYR B O 1
ATOM 1599 N N . GLU B 1 78 ? 7.258 -11.586 -8.094 1 97.25 78 GLU B N 1
ATOM 1600 C CA . GLU B 1 78 ? 8.609 -11.031 -8.125 1 97.25 78 GLU B CA 1
ATOM 1601 C C . GLU B 1 78 ? 8.75 -9.844 -7.184 1 97.25 78 GLU B C 1
ATOM 1603 O O . GLU B 1 78 ? 9.719 -9.75 -6.434 1 97.25 78 GLU B O 1
ATOM 1608 N N . ARG B 1 79 ? 7.816 -8.953 -7.277 1 97.44 79 ARG B N 1
ATOM 1609 C CA . ARG B 1 79 ? 7.82 -7.785 -6.402 1 97.44 79 ARG B CA 1
ATOM 1610 C C . ARG B 1 79 ? 7.805 -8.203 -4.938 1 97.44 79 ARG B C 1
ATOM 1612 O O . ARG B 1 79 ? 8.586 -7.695 -4.133 1 97.44 79 ARG B O 1
ATOM 1619 N N . HIS B 1 80 ? 6.961 -9.125 -4.652 1 97.56 80 HIS B N 1
ATOM 1620 C CA . HIS B 1 80 ? 6.82 -9.617 -3.289 1 97.56 80 HIS B CA 1
ATOM 1621 C C . HIS B 1 80 ? 8.133 -10.219 -2.781 1 97.56 80 HIS B C 1
ATOM 1623 O O . HIS B 1 80 ? 8.57 -9.898 -1.675 1 97.56 80 HIS B O 1
ATOM 1629 N N . THR B 1 81 ? 8.703 -11.047 -3.596 1 97.25 81 THR B N 1
ATOM 1630 C CA . THR B 1 81 ? 9.898 -11.773 -3.186 1 97.25 81 THR B CA 1
ATOM 1631 C C . THR B 1 81 ? 11.086 -10.82 -3.037 1 97.25 81 THR B C 1
ATOM 1633 O O . THR B 1 81 ? 11.836 -10.914 -2.066 1 97.25 81 THR B O 1
ATOM 1636 N N . LEU B 1 82 ? 11.25 -9.922 -3.936 1 97.88 82 LEU B N 1
ATOM 1637 C CA . LEU B 1 82 ? 12.367 -8.984 -3.867 1 97.88 82 LEU B CA 1
ATOM 1638 C C . LEU B 1 82 ? 12.227 -8.055 -2.664 1 97.88 82 LEU B C 1
ATOM 1640 O O . LEU B 1 82 ? 13.18 -7.863 -1.908 1 97.88 82 LEU B O 1
ATOM 1644 N N . LEU B 1 83 ? 11.055 -7.496 -2.486 1 97.88 83 LEU B N 1
ATOM 1645 C CA . LEU B 1 83 ? 10.828 -6.559 -1.395 1 97.88 83 LEU B CA 1
ATOM 1646 C C . LEU B 1 83 ? 10.977 -7.25 -0.043 1 97.88 83 LEU B C 1
ATOM 1648 O O . LEU B 1 83 ? 11.57 -6.691 0.884 1 97.88 83 LEU B O 1
ATOM 1652 N N . SER B 1 84 ? 10.438 -8.477 0.025 1 98 84 SER B N 1
ATOM 1653 C CA . SER B 1 84 ? 10.578 -9.242 1.262 1 98 84 SER B CA 1
ATOM 1654 C C . SER B 1 84 ? 12.039 -9.523 1.583 1 98 84 SER B C 1
ATOM 1656 O O . SER B 1 84 ? 12.492 -9.289 2.707 1 98 84 SER B O 1
ATOM 1658 N N . SER B 1 85 ? 12.734 -10.016 0.631 1 97.88 85 SER B N 1
ATOM 1659 C CA . SER B 1 85 ? 14.148 -10.328 0.824 1 97.88 85 SER B CA 1
ATOM 1660 C C . SER B 1 85 ? 14.945 -9.086 1.19 1 97.88 85 SER B C 1
ATOM 1662 O O . SER B 1 85 ? 15.844 -9.148 2.035 1 97.88 85 SER B O 1
ATOM 1664 N N . TRP B 1 86 ? 14.641 -8.016 0.595 1 97.75 86 TRP B N 1
ATOM 1665 C CA . TRP B 1 86 ? 15.344 -6.762 0.864 1 97.75 86 TRP B CA 1
ATOM 1666 C C . TRP B 1 86 ? 15.078 -6.289 2.291 1 97.75 86 TRP B C 1
ATOM 1668 O O . TRP B 1 86 ? 16.016 -5.895 3 1 97.75 86 TRP B O 1
ATOM 1678 N N . LEU B 1 87 ? 13.812 -6.34 2.68 1 98 87 LEU B N 1
ATOM 1679 C CA . LEU B 1 87 ? 13.469 -5.93 4.039 1 98 87 LEU B CA 1
ATOM 1680 C C . LEU B 1 87 ? 14.148 -6.82 5.066 1 98 87 LEU B C 1
ATOM 1682 O O . LEU B 1 87 ? 14.602 -6.344 6.109 1 98 87 LEU B O 1
ATOM 1686 N N . ILE B 1 88 ? 14.227 -8.102 4.77 1 98 88 ILE B N 1
ATOM 1687 C CA . ILE B 1 88 ? 14.945 -9.016 5.648 1 98 88 ILE B CA 1
ATOM 1688 C C . ILE B 1 88 ? 16.422 -8.625 5.715 1 98 88 ILE B C 1
ATOM 1690 O O . ILE B 1 88 ? 17 -8.594 6.797 1 98 88 ILE B O 1
ATOM 1694 N N . HIS B 1 89 ? 16.953 -8.344 4.609 1 97.25 89 HIS B N 1
ATOM 1695 C CA . HIS B 1 89 ? 18.344 -7.906 4.543 1 97.25 89 HIS B CA 1
ATOM 1696 C C . HIS B 1 89 ? 18.578 -6.66 5.391 1 97.25 89 HIS B C 1
ATOM 1698 O O . HIS B 1 89 ? 19.641 -6.496 5.988 1 97.25 89 HIS B O 1
ATOM 1704 N N . LEU B 1 90 ? 17.578 -5.812 5.449 1 96.81 90 LEU B N 1
ATOM 1705 C CA . LEU B 1 90 ? 17.672 -4.566 6.203 1 96.81 90 LEU B CA 1
ATOM 1706 C C . LEU B 1 90 ? 17.484 -4.82 7.695 1 96.81 90 LEU B C 1
ATOM 1708 O O . LEU B 1 90 ? 17.609 -3.896 8.508 1 96.81 90 LEU B O 1
ATOM 1712 N N . GLY B 1 91 ? 17.125 -6.012 8.023 1 97.31 91 GLY B N 1
ATOM 1713 C CA . GLY B 1 91 ? 17.031 -6.371 9.43 1 97.31 91 GLY B CA 1
ATOM 1714 C C . GLY B 1 91 ? 15.609 -6.551 9.922 1 97.31 91 GLY B C 1
ATOM 1715 O O . GLY B 1 91 ? 15.375 -6.695 11.117 1 97.31 91 GLY B O 1
ATOM 1716 N N . VAL B 1 92 ? 14.688 -6.582 9.055 1 98.25 92 VAL B N 1
ATOM 1717 C CA . VAL B 1 92 ? 13.289 -6.789 9.422 1 98.25 92 VAL B CA 1
ATOM 1718 C C . VAL B 1 92 ? 13.016 -8.281 9.594 1 98.25 92 VAL B C 1
ATOM 1720 O O . VAL B 1 92 ? 13.445 -9.102 8.781 1 98.25 92 VAL B O 1
ATOM 1723 N N . PRO B 1 93 ? 12.297 -8.602 10.68 1 98.38 93 PRO B N 1
ATOM 1724 C CA . PRO B 1 93 ? 11.93 -10.008 10.828 1 98.38 93 PRO B CA 1
ATOM 1725 C C . PRO B 1 93 ? 11.18 -10.555 9.609 1 98.38 93 PRO B C 1
ATOM 1727 O O . PRO B 1 93 ? 10.352 -9.852 9.031 1 98.38 93 PRO B O 1
ATOM 1730 N N . ALA B 1 94 ? 11.43 -11.828 9.305 1 97.75 94 ALA B N 1
ATOM 1731 C CA . ALA B 1 94 ? 10.953 -12.445 8.07 1 97.75 94 ALA B CA 1
ATOM 1732 C C . ALA B 1 94 ? 9.438 -12.344 7.953 1 97.75 94 ALA B C 1
ATOM 1734 O O . ALA B 1 94 ? 8.906 -12.055 6.875 1 97.75 94 ALA B O 1
ATOM 1735 N N . ASP B 1 95 ? 8.742 -12.562 9.055 1 97.31 95 ASP B N 1
ATOM 1736 C CA . ASP B 1 95 ? 7.281 -12.539 9.016 1 97.31 95 ASP B CA 1
ATOM 1737 C C . ASP B 1 95 ? 6.758 -11.133 8.758 1 97.31 95 ASP B C 1
ATOM 1739 O O . ASP B 1 95 ? 5.844 -10.938 7.957 1 97.31 95 ASP B O 1
ATOM 1743 N N . VAL B 1 96 ? 7.371 -10.141 9.375 1 97.56 96 VAL B N 1
ATOM 1744 C CA . VAL B 1 96 ? 7.008 -8.742 9.188 1 97.56 96 VAL 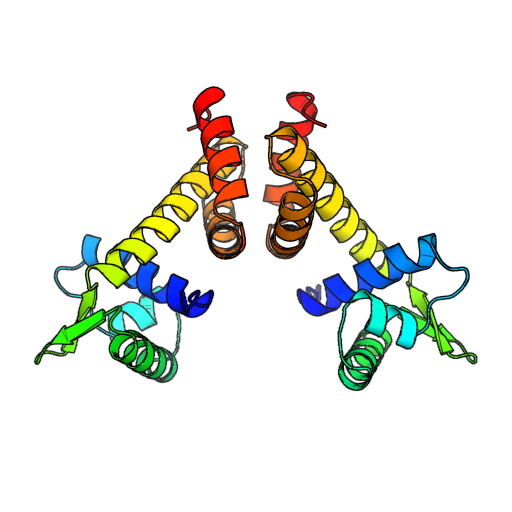B CA 1
ATOM 1745 C C . VAL B 1 96 ? 7.379 -8.297 7.773 1 97.56 96 VAL B C 1
ATOM 1747 O O . VAL B 1 96 ? 6.59 -7.625 7.102 1 97.56 96 VAL B O 1
ATOM 1750 N N . ALA B 1 97 ? 8.539 -8.711 7.344 1 97.81 97 ALA B N 1
ATOM 1751 C CA . ALA B 1 97 ? 9.016 -8.367 6.004 1 97.81 97 ALA B CA 1
ATOM 1752 C C . ALA B 1 97 ? 8.062 -8.883 4.934 1 97.81 97 ALA B C 1
ATOM 1754 O O . ALA B 1 97 ? 7.699 -8.156 4.008 1 97.81 97 ALA B O 1
ATOM 1755 N N . ALA B 1 98 ? 7.684 -10.117 5.09 1 96.19 98 ALA B N 1
ATOM 1756 C CA . ALA B 1 98 ? 6.781 -10.727 4.117 1 96.19 98 ALA B CA 1
ATOM 1757 C C . ALA B 1 98 ? 5.426 -10.031 4.117 1 96.19 98 ALA B C 1
ATOM 1759 O O . ALA B 1 98 ? 4.848 -9.781 3.053 1 96.19 98 ALA B O 1
ATOM 1760 N N . ALA B 1 99 ? 4.938 -9.742 5.27 1 95.62 99 ALA B N 1
ATOM 1761 C CA . ALA B 1 99 ? 3.639 -9.086 5.387 1 95.62 99 ALA B CA 1
ATOM 1762 C C . ALA B 1 99 ? 3.678 -7.684 4.781 1 95.62 99 ALA B C 1
ATOM 1764 O O . ALA B 1 99 ? 2.758 -7.285 4.066 1 95.62 99 ALA B O 1
ATOM 1765 N N . ASP B 1 100 ? 4.734 -6.953 5.07 1 97 100 ASP B N 1
ATOM 1766 C CA . ASP B 1 100 ? 4.883 -5.602 4.543 1 97 100 ASP B CA 1
ATOM 1767 C C . ASP B 1 100 ? 5.105 -5.621 3.031 1 97 100 ASP B C 1
ATOM 1769 O O . ASP B 1 100 ? 4.562 -4.789 2.305 1 97 100 ASP B O 1
ATOM 1773 N N . ALA B 1 101 ? 5.898 -6.551 2.559 1 97.31 101 ALA B N 1
ATOM 1774 C CA . ALA B 1 101 ? 6.121 -6.707 1.124 1 97.31 101 ALA B CA 1
ATOM 1775 C C . ALA B 1 101 ? 4.809 -6.977 0.393 1 97.31 101 ALA B C 1
ATOM 1777 O O . ALA B 1 101 ? 4.578 -6.453 -0.701 1 97.31 101 ALA B O 1
ATOM 1778 N N . CYS B 1 102 ? 3.998 -7.777 1.007 1 94.81 102 CYS B N 1
ATOM 1779 C CA . CYS B 1 102 ? 2.707 -8.109 0.416 1 94.81 102 CYS B CA 1
ATOM 1780 C C . CYS B 1 102 ? 1.844 -6.863 0.253 1 94.81 102 CYS B C 1
ATOM 1782 O O . CYS B 1 102 ? 1.118 -6.73 -0.734 1 94.81 102 CYS B O 1
ATOM 1784 N N . LYS B 1 103 ? 1.978 -5.98 1.145 1 93.88 103 LYS B N 1
ATOM 1785 C CA . LYS B 1 103 ? 1.213 -4.742 1.068 1 93.88 103 LYS B CA 1
ATOM 1786 C C . LYS B 1 103 ? 1.815 -3.785 0.043 1 93.88 103 LYS B C 1
ATOM 1788 O O . LYS B 1 103 ? 1.089 -3.072 -0.651 1 93.88 103 LYS B O 1
ATOM 1793 N N . MET B 1 104 ? 3.053 -3.766 -0.104 1 95.81 104 MET B N 1
ATOM 1794 C CA . MET B 1 104 ? 3.773 -2.822 -0.952 1 95.81 104 MET B CA 1
ATOM 1795 C C . MET B 1 104 ? 3.68 -3.227 -2.42 1 95.81 104 MET B C 1
ATOM 1797 O O . MET B 1 104 ? 3.613 -2.367 -3.301 1 95.81 104 MET B O 1
ATOM 1801 N N . GLU B 1 105 ? 3.725 -4.492 -2.625 1 95.31 105 GLU B N 1
ATOM 1802 C CA . GLU B 1 105 ? 3.93 -5 -3.979 1 95.31 105 GLU B CA 1
ATOM 1803 C C . GLU B 1 105 ? 2.789 -4.586 -4.902 1 95.31 105 GLU B C 1
ATOM 1805 O O . GLU B 1 105 ? 2.975 -4.484 -6.117 1 95.31 105 GLU B O 1
ATOM 1810 N N . HIS B 1 106 ? 1.634 -4.238 -4.34 1 93.12 106 HIS B N 1
ATOM 1811 C CA . HIS B 1 106 ? 0.472 -3.906 -5.156 1 93.12 106 HIS B CA 1
ATOM 1812 C C . HIS B 1 106 ? 0.378 -2.402 -5.391 1 93.12 106 HIS B C 1
ATOM 1814 O O . HIS B 1 106 ? -0.32 -1.954 -6.301 1 93.12 106 HIS B O 1
ATOM 1820 N N . VAL B 1 107 ? 1.078 -1.69 -4.598 1 91.88 107 VAL B N 1
ATOM 1821 C CA . VAL B 1 107 ? 0.775 -0.263 -4.609 1 91.88 107 VAL B CA 1
ATOM 1822 C C . VAL B 1 107 ? 1.926 0.505 -5.254 1 91.88 107 VAL B C 1
ATOM 1824 O O . VAL B 1 107 ? 1.757 1.653 -5.672 1 91.88 107 VAL B O 1
ATOM 1827 N N . ILE B 1 108 ? 3.037 -0.044 -5.375 1 94.38 108 ILE B N 1
ATOM 1828 C CA . ILE B 1 108 ? 4.195 0.651 -5.93 1 94.38 108 ILE B CA 1
ATOM 1829 C C . ILE B 1 108 ? 4.191 0.526 -7.449 1 94.38 108 ILE B C 1
ATOM 1831 O O . ILE B 1 108 ? 3.857 -0.531 -7.992 1 94.38 108 ILE B O 1
ATOM 1835 N N . SER B 1 109 ? 4.496 1.604 -8.133 1 95.62 109 SER B N 1
ATOM 1836 C CA . SER B 1 109 ? 4.551 1.592 -9.586 1 95.62 109 SER B CA 1
ATOM 1837 C C . SER B 1 109 ? 5.707 0.734 -10.086 1 95.62 109 SER B C 1
ATOM 1839 O O . SER B 1 109 ? 6.621 0.409 -9.328 1 95.62 109 SER B O 1
ATOM 1841 N N . THR B 1 110 ? 5.574 0.326 -11.375 1 96 110 THR B N 1
ATOM 1842 C CA . THR B 1 110 ? 6.664 -0.398 -12.023 1 96 110 THR B CA 1
ATOM 1843 C C . THR B 1 110 ? 7.945 0.432 -12.016 1 96 110 THR B C 1
ATOM 1845 O O . THR B 1 110 ? 9.039 -0.104 -11.828 1 96 110 THR B O 1
ATOM 1848 N N . GLU B 1 111 ? 7.812 1.736 -12.18 1 97.12 111 GLU B N 1
ATOM 1849 C CA . GLU B 1 111 ? 8.953 2.645 -12.195 1 97.12 111 GLU B CA 1
ATOM 1850 C C . GLU B 1 111 ? 9.695 2.613 -10.859 1 97.12 111 GLU B C 1
ATOM 1852 O O . GLU B 1 111 ? 10.922 2.459 -10.828 1 97.12 111 GLU B O 1
ATOM 1857 N N . SER B 1 112 ? 8.992 2.746 -9.82 1 97.75 112 SER B N 1
ATOM 1858 C CA . SER B 1 112 ? 9.602 2.717 -8.492 1 97.75 112 SER B CA 1
ATOM 1859 C C . SER B 1 112 ? 10.172 1.339 -8.172 1 97.75 112 SER B C 1
ATOM 1861 O O . SER B 1 112 ? 11.25 1.227 -7.594 1 97.75 112 SER B O 1
ATOM 1863 N N . PHE B 1 113 ? 9.461 0.294 -8.562 1 98.06 113 PHE B N 1
ATOM 1864 C CA . PHE B 1 113 ? 9.945 -1.055 -8.297 1 98.06 113 PHE B CA 1
ATOM 1865 C C . PHE B 1 113 ? 11.273 -1.301 -9 1 98.06 113 PHE B C 1
ATOM 1867 O O . PHE B 1 113 ? 12.211 -1.838 -8.398 1 98.06 113 PHE B O 1
ATOM 1874 N N . GLU B 1 114 ? 11.32 -0.909 -10.258 1 97.81 114 GLU B N 1
ATOM 1875 C CA . GLU B 1 114 ? 12.547 -1.129 -11.016 1 97.81 114 GLU B CA 1
ATOM 1876 C C . GLU B 1 114 ? 13.711 -0.339 -10.422 1 97.81 114 GLU B C 1
ATOM 1878 O O . GLU B 1 114 ? 14.852 -0.805 -10.43 1 97.81 114 GLU B O 1
ATOM 1883 N N . ALA B 1 115 ? 13.461 0.843 -9.93 1 97.5 115 ALA B N 1
ATOM 1884 C CA . ALA B 1 115 ? 14.492 1.644 -9.273 1 97.5 115 ALA B CA 1
ATOM 1885 C C . ALA B 1 115 ? 14.992 0.957 -8.008 1 97.5 115 ALA B C 1
ATOM 1887 O O . ALA B 1 115 ? 16.203 0.899 -7.762 1 97.5 115 ALA B O 1
ATOM 1888 N N . ILE B 1 116 ? 14.102 0.432 -7.211 1 96.88 116 ILE B N 1
ATOM 1889 C CA . ILE B 1 116 ? 14.461 -0.281 -5.992 1 96.88 116 ILE B CA 1
ATOM 1890 C C . ILE B 1 116 ? 15.242 -1.543 -6.344 1 96.88 116 ILE B C 1
ATOM 1892 O O . ILE B 1 116 ? 16.266 -1.838 -5.723 1 96.88 116 ILE B O 1
ATOM 1896 N N . LYS B 1 117 ? 14.734 -2.297 -7.309 1 97.19 117 LYS B N 1
ATOM 1897 C CA . LYS B 1 117 ? 15.383 -3.52 -7.762 1 97.19 117 LYS B CA 1
ATOM 1898 C C . LYS B 1 117 ? 16.828 -3.252 -8.172 1 97.19 117 LYS B C 1
ATOM 1900 O O . LYS B 1 117 ? 17.75 -3.975 -7.762 1 97.19 117 LYS B O 1
ATOM 1905 N N . ARG B 1 118 ? 16.984 -2.236 -8.914 1 96.81 118 ARG B N 1
ATOM 1906 C CA . ARG B 1 118 ? 18.328 -1.856 -9.336 1 96.81 118 ARG B CA 1
ATOM 1907 C C . ARG B 1 118 ? 19.203 -1.514 -8.133 1 96.81 118 ARG B C 1
ATOM 1909 O O . ARG B 1 118 ? 20.359 -1.928 -8.062 1 96.81 118 ARG B O 1
ATOM 1916 N N . HIS B 1 119 ? 18.672 -0.707 -7.285 1 95.56 119 HIS B N 1
ATOM 1917 C CA . HIS B 1 119 ? 19.391 -0.295 -6.09 1 95.56 119 HIS B CA 1
ATOM 1918 C C . HIS B 1 119 ? 19.797 -1.502 -5.254 1 95.56 119 HIS B C 1
ATOM 1920 O O . HIS B 1 119 ? 20.938 -1.58 -4.785 1 95.56 119 HIS B O 1
ATOM 1926 N N . VAL B 1 120 ? 18.922 -2.451 -5.047 1 94.5 120 VAL B N 1
ATOM 1927 C CA . VAL B 1 120 ? 19.141 -3.645 -4.234 1 94.5 120 VAL B CA 1
ATOM 1928 C C . VAL B 1 120 ? 20.203 -4.523 -4.883 1 94.5 120 VAL B C 1
ATOM 1930 O O . VAL B 1 120 ? 21.094 -5.039 -4.199 1 94.5 120 VAL B O 1
ATOM 1933 N N . TYR B 1 121 ? 20.078 -4.629 -6.148 1 93.75 121 TYR B N 1
ATOM 1934 C CA . TYR B 1 121 ? 21.031 -5.48 -6.855 1 93.75 121 TYR B CA 1
ATOM 1935 C C . TYR B 1 121 ? 22.406 -4.824 -6.922 1 93.75 121 TYR B C 1
ATOM 1937 O O . TYR B 1 121 ? 23.422 -5.5 -6.781 1 93.75 121 TYR B O 1
ATOM 1945 N N . GLU B 1 122 ? 22.484 -3.566 -7.055 1 90.44 122 GLU B N 1
ATOM 1946 C CA . GLU B 1 122 ? 23.766 -2.85 -7.129 1 90.44 122 GLU B CA 1
ATOM 1947 C C . GLU B 1 122 ? 24.484 -2.879 -5.789 1 90.44 122 GLU B C 1
ATOM 1949 O O . GLU B 1 122 ? 25.719 -2.877 -5.75 1 90.44 122 GLU B O 1
ATOM 1954 N N . ASN B 1 123 ? 23.703 -2.83 -4.793 1 88.44 123 ASN B N 1
ATOM 1955 C CA . ASN B 1 123 ? 24.297 -2.838 -3.463 1 88.44 123 ASN B CA 1
ATOM 19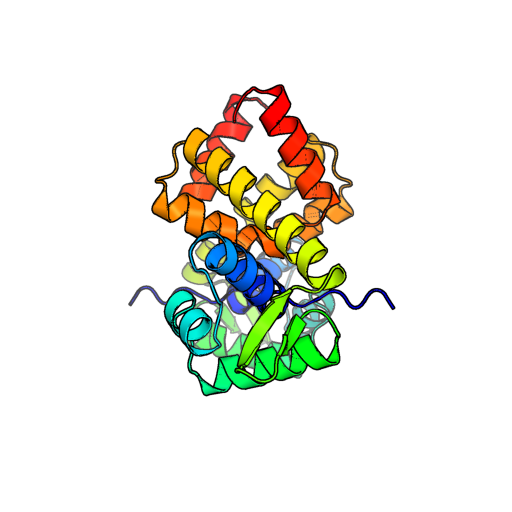56 C C . ASN B 1 123 ? 24.422 -4.254 -2.914 1 88.44 123 ASN B C 1
ATOM 1958 O O . ASN B 1 123 ? 24.828 -4.445 -1.767 1 88.44 123 ASN B O 1
ATOM 1962 N N . LYS B 1 124 ? 24.141 -5.332 -3.717 1 86.56 124 LYS B N 1
ATOM 1963 C CA . LYS B 1 124 ? 24.25 -6.746 -3.375 1 86.56 124 LYS B CA 1
ATOM 1964 C C . LYS B 1 124 ? 23.5 -7.062 -2.086 1 86.56 124 LYS B C 1
ATOM 1966 O O . LYS B 1 124 ? 24.047 -7.703 -1.186 1 86.56 124 LYS B O 1
ATOM 1971 N N . GLU B 1 125 ? 22.312 -6.457 -2.137 1 83.75 125 GLU B N 1
ATOM 1972 C CA . GLU B 1 125 ? 21.547 -6.582 -0.906 1 83.75 125 GLU B CA 1
ATOM 1973 C C . GLU B 1 125 ? 20.562 -7.746 -0.987 1 83.75 125 GLU B C 1
ATOM 1975 O O . GLU B 1 125 ? 19.797 -7.988 -0.05 1 83.75 125 GLU B O 1
ATOM 1980 N N . VAL B 1 126 ? 20.562 -8.438 -2.105 1 80.62 126 VAL B N 1
ATOM 1981 C CA . VAL B 1 126 ? 19.828 -9.695 -2.242 1 80.62 126 VAL B CA 1
ATOM 1982 C C . VAL B 1 126 ? 20.625 -10.664 -3.109 1 80.62 126 VAL B C 1
ATOM 1984 O O . VAL B 1 126 ? 21.484 -10.25 -3.898 1 80.62 126 VAL B O 1
#

pLDDT: mean 94.43, std 10.71, range [24.83, 98.69]

Nearest PDB structures (foldseek):
  1on2-assembly1_B  TM=9.233E-01  e=2.706E-08  Bacillus subtilis
  9c4d-assembly1_C  TM=9.258E-01  e=3.443E-08  Bacillus subtilis
  2f5f-assembly1_A  TM=9.381E-01  e=1.019E-07  Bacillus subtilis
  6kta-assembly1_A  TM=9.203E-01  e=1.462E-07  Halalkalibacterium halodurans C-125
  4hx8-assembly1_A  TM=8.953E-01  e=2.672E-07  Bacillus subtilis subsp. subtilis str. 168

Solvent-accessible surface area (backbone atoms only — not comparable to full-atom values): 13367 Å² total; per-residue (Å²): 124,89,74,75,70,51,62,65,57,48,50,50,38,29,48,51,53,56,43,51,74,74,33,98,66,35,41,68,67,57,52,16,63,73,72,70,48,53,64,68,59,45,51,55,48,49,50,52,36,38,75,70,51,28,32,46,66,52,97,87,51,40,52,40,70,28,75,64,22,42,51,53,14,50,53,43,45,51,43,27,51,52,44,16,48,38,35,34,63,55,66,30,56,64,70,58,16,45,54,32,15,58,52,39,42,66,52,49,46,72,65,52,47,52,33,50,51,50,51,36,55,73,67,63,43,106,126,87,73,75,72,51,62,64,58,49,50,50,37,28,48,51,52,56,42,50,74,75,32,100,67,35,40,67,66,57,52,17,64,74,71,69,48,52,63,67,60,44,51,53,48,51,51,52,36,36,76,69,51,28,30,45,65,50,97,86,51,39,52,40,70,29,73,66,20,41,52,53,14,50,53,43,45,50,40,26,52,52,46,16,49,39,35,33,63,56,67,30,56,63,69,58,16,44,55,30,15,59,51,40,41,66,53,47,45,70,66,52,48,52,34,50,51,49,51,36,55,73,66,63,44,107

Radius of gyration: 20.72 Å; Cα contacts (8 Å, |Δi|>4): 316; chains: 2; bounding box: 44×61×44 Å

Secondary structure (DSSP, 8-state):
------HHHHHHHHHHHHHHHHSSS--HHHHHHHHT--HHHHHHHHHHHHHTTSEEE-TT--EEE-HHHHHHHHHHHHHHHHHHHHHHHTT--HHHHHHHHHHHTTTS-HHHHHHHHHHHHHTT--/------HHHHHHHHHHHHHHHHSSS--HHHHHHHHT--HHHHHHHHHHHHHTTSEEE-TT--EEE-HHHHHHHHHHHHHHHHHHHHHHHTT--HHHHHHHHHHHTTTS-HHHHHHHHHHHHHTT--

Organism: NCBI:txid88431

Foldseek 3Di:
DPPQDALVLLVLLLLLVVVVVVDVFDALVNSCVVVVHDSVVSVVSLVVCVVVVQWDADPVRTIGGDPNSNVSNVQLVVQLVVQLLLVVLVPDDSVVSNVVSSVDSRPDDPVVSVVVVVVCVVVVSD/DPPQDALVLLVLLLLLVVVVVVDVFDALVNSCVVVVHDSVVSVVSLVVCVVVVQWDADPVRTIGGDPNSNVSNVQLNVQLVVQLLLVVLVPDDNVVSNVVSSVDSRPDDPVVSVVVVVVCVVVVSD